Protein AF-A0A970JKG7-F1 (afdb_monomer_lite)

Secondary structure (DSSP, 8-state):
-PPEE----B-SSTT-BHHHHHHHHHHHHHHHTTSTTGGGTTTHHHHHHHHH--S-HHHHHHHHHHHHHHHHHHHHHHHHHHHHHHHHHHHHH-TTHHHHHHHHHHHHHHHHHHHHHHHHHHHHHHHTTEEPPPTTHHHHHHHHHHHHTT--S-STTTSSSSSSSSSSSTTSTTS----------PPPPP----------

Foldseek 3Di:
DDKDFDDWAAWPPVRHTLLVLLLCLLVVLLVLCPDPPSLLCSLCSLVVQLVNTDPDPLSNLSSVQSSVLSNVLSVVCVVLCVVLVVLVVVCVVPVPSVVVSVVSVVVNVVVSVVSVVLSVVSSVCSNRRINDDRPVPVVVVVVVCCVVVVDDPPPVVVVVPPPPPPPPPVPPVPPPDDDDDDDDDDDDDDDDDDDDDDDD

Radius of gyration: 35.98 Å; chains: 1; bounding box: 84×108×58 Å

pLDDT: mean 79.66, std 20.05, range [36.94, 98.31]

Structure (mmCIF, N/CA/C/O backbone):
data_AF-A0A970JKG7-F1
#
_entry.id   AF-A0A970JKG7-F1
#
loop_
_atom_site.group_PDB
_atom_site.id
_atom_site.type_symbol
_atom_site.label_atom_id
_atom_site.label_alt_id
_atom_site.label_comp_id
_atom_site.label_asym_id
_atom_site.label_entity_id
_atom_site.label_seq_id
_atom_site.pdbx_PDB_ins_code
_atom_site.Cartn_x
_atom_site.Cartn_y
_atom_site.Cartn_z
_atom_site.occupancy
_atom_site.B_iso_or_equiv
_atom_site.auth_seq_id
_atom_site.auth_comp_id
_atom_site.auth_asym_id
_atom_site.auth_atom_id
_atom_site.pdbx_PDB_model_num
ATOM 1 N N . MET A 1 1 ? 4.200 -14.236 15.298 1.00 56.03 1 MET A N 1
ATOM 2 C CA . MET A 1 1 ? 3.434 -13.379 16.230 1.00 56.03 1 MET A CA 1
ATOM 3 C C . MET A 1 1 ? 1.975 -13.798 16.152 1.00 56.03 1 MET A C 1
ATOM 5 O O . MET A 1 1 ? 1.501 -14.001 15.041 1.00 56.03 1 MET A O 1
ATOM 9 N N . SER A 1 2 ? 1.298 -13.999 17.286 1.00 68.62 2 SER A N 1
ATOM 10 C CA . SER A 1 2 ? -0.138 -14.316 17.293 1.00 68.62 2 SER A CA 1
ATOM 11 C C . SER A 1 2 ? -0.931 -13.090 16.848 1.00 68.62 2 SER A C 1
ATOM 13 O O . SER A 1 2 ? -0.652 -11.989 17.320 1.00 68.62 2 SER A O 1
ATOM 15 N N . ASN A 1 3 ? -1.904 -13.267 15.955 1.00 78.62 3 ASN A N 1
ATOM 16 C CA . ASN A 1 3 ? -2.835 -12.191 15.626 1.00 78.62 3 ASN A CA 1
ATOM 17 C C . ASN A 1 3 ? -3.685 -11.876 16.863 1.00 78.62 3 ASN A C 1
ATOM 19 O O . ASN A 1 3 ? -4.087 -12.788 17.589 1.00 78.62 3 ASN A O 1
ATOM 23 N N . LYS A 1 4 ? -3.945 -10.592 17.099 1.00 88.88 4 LYS A N 1
ATOM 24 C CA . LYS A 1 4 ? -4.761 -10.125 18.220 1.00 88.88 4 LYS A CA 1
ATOM 25 C C . LYS A 1 4 ? -6.165 -9.811 17.718 1.00 88.88 4 LYS A C 1
ATOM 27 O O . LYS A 1 4 ? -6.327 -8.995 16.814 1.00 88.88 4 LYS A O 1
ATOM 32 N N . THR A 1 5 ? -7.173 -10.446 18.302 1.00 91.69 5 THR A N 1
ATOM 33 C CA . THR A 1 5 ? -8.579 -10.134 18.022 1.00 91.69 5 THR A CA 1
ATOM 34 C C . THR A 1 5 ? -9.081 -9.120 19.039 1.00 91.69 5 THR A C 1
ATOM 36 O O . THR A 1 5 ? -8.799 -9.241 20.232 1.00 91.69 5 THR A O 1
ATOM 39 N N . VAL A 1 6 ? -9.810 -8.112 18.573 1.00 93.81 6 VAL A N 1
ATOM 40 C CA . VAL A 1 6 ? -10.427 -7.083 19.417 1.00 93.81 6 VAL A CA 1
ATOM 41 C C . VAL A 1 6 ? -11.951 -7.191 19.352 1.00 93.81 6 VAL A C 1
ATOM 43 O O . VAL A 1 6 ? -12.501 -7.714 18.388 1.00 93.81 6 VAL A O 1
ATOM 46 N N . GLY A 1 7 ? -12.648 -6.723 20.388 1.00 95.19 7 GLY A N 1
ATOM 47 C CA . GLY A 1 7 ? -14.113 -6.696 20.385 1.00 95.19 7 GLY A CA 1
ATOM 48 C C . GLY A 1 7 ? -14.677 -5.649 19.410 1.00 95.19 7 GLY A C 1
ATOM 49 O O . GLY A 1 7 ? -13.973 -4.681 19.095 1.00 95.19 7 GLY A O 1
ATOM 50 N N . PRO A 1 8 ? -15.937 -5.790 18.957 1.00 97.00 8 PRO A N 1
ATOM 51 C CA . PRO A 1 8 ? -16.616 -4.762 18.174 1.00 97.00 8 PRO A CA 1
ATOM 52 C C . PRO A 1 8 ? -16.676 -3.425 18.916 1.00 97.00 8 PRO A C 1
ATOM 54 O O . PRO A 1 8 ? -17.012 -3.370 20.097 1.00 97.00 8 PRO A O 1
ATOM 57 N N . HIS A 1 9 ? -16.318 -2.347 18.226 1.00 97.38 9 HIS A N 1
ATOM 58 C CA . HIS A 1 9 ? -16.322 -0.986 18.759 1.00 97.38 9 HIS A CA 1
ATOM 59 C C . HIS A 1 9 ? -16.317 0.036 17.616 1.00 97.38 9 HIS A C 1
ATOM 61 O O . HIS A 1 9 ? -16.086 -0.313 16.453 1.00 97.38 9 HIS A O 1
ATOM 67 N N . ASN A 1 10 ? -16.522 1.306 17.970 1.00 97.75 10 ASN A N 1
ATOM 68 C CA . ASN A 1 10 ? -16.555 2.415 17.023 1.00 97.75 10 ASN A CA 1
ATOM 69 C C . ASN A 1 10 ? -15.252 3.220 17.016 1.00 97.75 10 ASN A C 1
ATOM 71 O O . ASN A 1 10 ? -14.533 3.320 18.014 1.00 97.75 10 ASN A O 1
ATOM 75 N N . SER A 1 11 ? -14.994 3.834 15.870 1.00 96.50 11 SER A N 1
ATOM 76 C CA . SER A 1 11 ? -13.966 4.839 15.631 1.00 96.50 11 SER A CA 1
ATOM 77 C C . SER A 1 11 ? -14.367 6.209 16.193 1.00 96.50 11 SER A C 1
ATOM 79 O O . SER A 1 11 ? -15.548 6.514 16.387 1.00 96.50 11 SER A O 1
ATOM 81 N N . SER A 1 12 ? -13.383 7.087 16.419 1.00 96.12 12 SER A N 1
ATOM 82 C CA . SER A 1 12 ? -13.656 8.513 16.632 1.00 96.12 12 SER A CA 1
ATOM 83 C C . SER A 1 12 ? -14.114 9.257 15.375 1.00 96.12 12 SER A C 1
ATOM 85 O O . SER A 1 12 ? -14.698 10.331 15.501 1.00 96.12 12 SER A O 1
ATOM 87 N N . LEU A 1 13 ? -13.867 8.720 14.178 1.00 94.75 13 LEU A N 1
ATOM 88 C CA . LEU A 1 13 ? -14.201 9.352 12.903 1.00 94.75 13 LEU A CA 1
ATOM 89 C C . LEU A 1 13 ? -15.622 8.988 12.490 1.00 94.75 13 LEU A C 1
ATOM 91 O O . LEU A 1 13 ? -15.911 7.846 12.140 1.00 94.75 13 LEU A O 1
ATOM 95 N N . GLY A 1 14 ? -16.526 9.965 12.569 1.00 91.69 14 GLY A N 1
ATOM 96 C CA . GLY A 1 14 ? -17.920 9.800 12.148 1.00 91.69 14 GLY A CA 1
ATOM 97 C C . GLY A 1 14 ? -18.698 8.726 12.918 1.00 91.69 14 GLY A C 1
ATOM 98 O O . GLY A 1 14 ? -19.747 8.307 12.445 1.00 91.69 14 GLY A O 1
ATOM 99 N N . ASN A 1 15 ? -18.187 8.265 14.071 1.00 94.06 15 ASN A N 1
ATOM 100 C CA . ASN A 1 15 ? -18.737 7.138 14.836 1.00 94.06 15 ASN A CA 1
ATOM 101 C C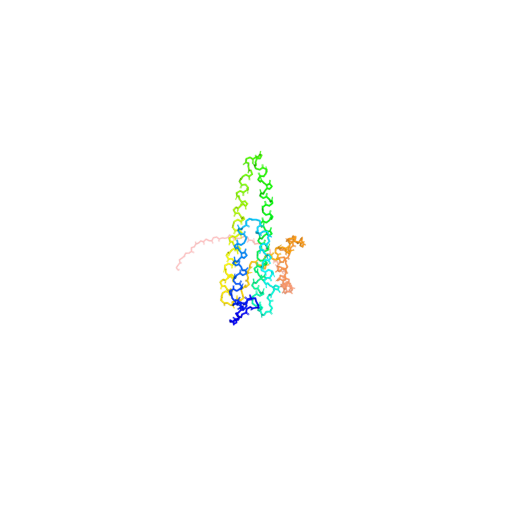 . ASN A 1 15 ? -18.910 5.856 13.991 1.00 94.06 15 ASN A C 1
ATOM 103 O O . ASN A 1 15 ? -19.814 5.062 14.241 1.00 94.06 15 ASN A O 1
ATOM 107 N N . LEU A 1 16 ? -18.055 5.677 12.978 1.00 96.06 16 LEU A N 1
ATOM 108 C CA . LEU A 1 16 ? -18.051 4.501 12.111 1.00 96.06 16 LEU A CA 1
ATOM 109 C C . LEU A 1 16 ? -17.596 3.257 12.877 1.00 96.06 16 LEU A C 1
ATOM 111 O O . LEU A 1 16 ? -16.811 3.355 13.823 1.00 96.06 16 LEU A O 1
ATOM 115 N N . GLU A 1 17 ? -18.015 2.076 12.432 1.00 97.81 17 GLU A N 1
ATOM 116 C CA . GLU A 1 17 ? -17.494 0.827 12.985 1.00 97.81 17 GLU A CA 1
ATOM 117 C C . GLU A 1 17 ? -15.990 0.695 12.691 1.00 97.81 17 GLU A C 1
ATOM 119 O O . GLU A 1 17 ? -15.515 0.969 11.582 1.00 97.81 17 GLU A O 1
ATOM 124 N N . ALA A 1 18 ? -15.217 0.272 13.694 1.00 97.88 18 ALA A N 1
ATOM 125 C CA . ALA A 1 18 ? -13.759 0.233 13.595 1.00 97.88 18 ALA A CA 1
ATOM 126 C C . ALA A 1 18 ? -13.249 -0.743 12.516 1.00 97.88 18 ALA A C 1
ATOM 128 O O . ALA A 1 18 ? -12.259 -0.455 11.845 1.00 97.88 18 ALA A O 1
ATOM 129 N N . ASN A 1 19 ? -13.931 -1.872 12.308 1.00 97.94 19 ASN A N 1
ATOM 130 C CA . ASN A 1 19 ? -13.646 -2.826 11.229 1.00 97.94 19 ASN A CA 1
ATOM 131 C C . ASN A 1 19 ? -13.867 -2.217 9.835 1.00 97.94 19 ASN A C 1
ATOM 133 O O . ASN A 1 19 ? -13.026 -2.399 8.954 1.00 97.94 19 ASN A O 1
ATOM 137 N N . ILE A 1 20 ? -14.952 -1.458 9.642 1.00 98.06 20 ILE A N 1
ATOM 138 C CA . ILE A 1 20 ? -15.274 -0.789 8.379 1.00 98.06 20 ILE A CA 1
ATOM 139 C C . ILE A 1 20 ? -14.220 0.269 8.081 1.00 98.06 20 ILE A C 1
ATOM 141 O O . ILE A 1 20 ? -13.647 0.265 6.995 1.00 98.06 20 ILE A O 1
ATOM 145 N N . LEU A 1 21 ? -13.910 1.147 9.037 1.00 98.19 21 LEU A N 1
ATOM 146 C CA . LEU A 1 21 ? -12.916 2.194 8.809 1.00 98.19 21 LEU A CA 1
ATOM 147 C C . LEU A 1 21 ? -11.515 1.616 8.548 1.00 98.19 21 LEU A C 1
ATOM 149 O O . LEU A 1 21 ? -10.812 2.084 7.650 1.00 98.19 21 LEU A O 1
ATOM 153 N N . ALA A 1 22 ? -11.127 0.567 9.279 1.00 98.06 22 ALA A N 1
ATOM 154 C CA . ALA A 1 22 ? -9.881 -0.151 9.033 1.00 98.06 22 ALA A CA 1
ATOM 155 C C . ALA A 1 22 ? -9.841 -0.747 7.615 1.00 98.06 22 ALA A C 1
ATOM 157 O O . ALA A 1 22 ? -8.850 -0.564 6.911 1.00 98.06 22 ALA A O 1
ATOM 158 N N . LEU A 1 23 ? -10.919 -1.389 7.155 1.00 98.19 23 LEU A N 1
ATOM 159 C CA . LEU A 1 23 ? -11.032 -1.901 5.786 1.00 98.19 23 LEU A CA 1
ATOM 160 C C . LEU A 1 23 ? -10.951 -0.774 4.748 1.00 98.19 23 LEU A C 1
ATOM 162 O O . LEU A 1 23 ? -10.191 -0.880 3.782 1.00 98.19 23 LEU A O 1
ATOM 166 N N . LEU A 1 24 ? -11.689 0.320 4.956 1.00 98.00 24 LEU A N 1
ATOM 167 C CA . LEU A 1 24 ? -11.706 1.475 4.056 1.00 98.00 24 LEU A CA 1
ATOM 168 C C . LEU A 1 24 ? -10.318 2.097 3.900 1.00 98.00 24 LEU A C 1
ATOM 170 O O . LEU A 1 24 ? -9.972 2.530 2.802 1.00 98.00 24 LEU A O 1
ATOM 174 N N . SER A 1 25 ? -9.501 2.078 4.958 1.00 97.94 25 SER A N 1
ATOM 175 C CA . SER A 1 25 ? -8.125 2.576 4.902 1.00 97.94 25 SER A CA 1
ATOM 176 C C . SER A 1 25 ? -7.249 1.834 3.885 1.00 97.94 25 SER A C 1
ATOM 178 O O . SER A 1 25 ? -6.309 2.423 3.360 1.00 97.94 25 SER A O 1
ATOM 180 N N . TYR A 1 26 ? -7.544 0.569 3.569 1.00 97.88 26 TYR A N 1
ATOM 181 C CA . TYR A 1 26 ? -6.877 -0.158 2.486 1.00 97.88 26 TYR A CA 1
ATOM 182 C C . TYR A 1 26 ? -7.603 0.040 1.163 1.00 97.88 26 TYR A C 1
ATOM 184 O O . TYR A 1 26 ? -6.965 0.365 0.165 1.00 97.88 26 TYR A O 1
ATOM 192 N N . LEU A 1 27 ? -8.927 -0.148 1.155 1.00 98.00 27 LEU A N 1
ATOM 193 C CA . LEU A 1 27 ? -9.718 -0.162 -0.071 1.00 98.00 27 LEU A CA 1
ATOM 194 C C . LEU A 1 27 ? -9.632 1.170 -0.816 1.00 98.00 27 LEU A C 1
ATOM 196 O O . LEU A 1 27 ? -9.294 1.194 -1.998 1.00 98.00 27 LEU A O 1
ATOM 200 N N . VAL A 1 28 ? -9.908 2.278 -0.124 1.00 97.88 28 VAL A N 1
ATOM 201 C CA . VAL A 1 28 ? -9.926 3.606 -0.746 1.00 97.88 28 VAL A CA 1
ATOM 202 C C . VAL A 1 28 ? -8.533 3.946 -1.263 1.00 97.88 28 VAL A C 1
ATOM 204 O O . VAL A 1 28 ? -8.387 4.339 -2.416 1.00 97.88 28 VAL A O 1
ATOM 207 N N . THR A 1 29 ? -7.490 3.711 -0.467 1.00 98.00 29 THR A N 1
ATOM 208 C CA . THR A 1 29 ? -6.104 3.945 -0.891 1.00 98.00 29 THR A CA 1
ATOM 209 C C . THR A 1 29 ? -5.716 3.094 -2.093 1.00 98.00 29 THR A C 1
ATOM 211 O O . THR A 1 29 ? -5.149 3.623 -3.046 1.00 98.00 29 THR A O 1
ATOM 214 N N . SER A 1 30 ? -6.063 1.805 -2.097 1.00 95.81 30 SER A N 1
ATOM 215 C CA . SER A 1 30 ? -5.814 0.911 -3.230 1.00 95.81 30 SER A CA 1
ATOM 216 C C . SER A 1 30 ? -6.504 1.404 -4.501 1.00 95.81 30 SER A C 1
ATOM 218 O O . SER A 1 30 ? -5.867 1.432 -5.547 1.00 95.81 30 SER A O 1
ATOM 220 N N . VAL A 1 31 ? -7.760 1.856 -4.428 1.00 96.38 31 VAL A N 1
ATOM 221 C CA . VAL A 1 31 ? -8.482 2.416 -5.585 1.00 96.38 31 VAL A CA 1
ATOM 222 C C . VAL A 1 31 ? -7.819 3.704 -6.084 1.00 96.38 31 VAL A C 1
ATOM 224 O O . VAL A 1 31 ? -7.580 3.846 -7.283 1.00 96.38 31 VAL A O 1
ATOM 227 N N . LEU A 1 32 ? -7.450 4.616 -5.179 1.00 96.38 32 LEU A N 1
ATOM 228 C CA . LEU A 1 32 ? -6.769 5.867 -5.537 1.00 96.38 32 LEU A CA 1
ATOM 229 C C . LEU A 1 32 ? -5.412 5.628 -6.222 1.00 96.38 32 LEU A C 1
ATOM 231 O O . LEU A 1 32 ? -4.999 6.428 -7.059 1.00 96.38 32 LEU A O 1
ATOM 235 N N . MET A 1 33 ? -4.738 4.512 -5.929 1.00 93.62 33 MET A N 1
ATOM 236 C CA . MET A 1 33 ? -3.478 4.130 -6.581 1.00 93.62 33 MET A CA 1
ATOM 237 C C . MET A 1 33 ? -3.623 3.769 -8.069 1.00 93.62 33 MET A C 1
ATOM 239 O O . MET A 1 33 ? -2.608 3.714 -8.769 1.00 93.62 33 MET A O 1
ATOM 243 N N . PHE A 1 34 ? -4.839 3.531 -8.572 1.00 91.56 34 PHE A N 1
ATOM 244 C CA . PHE A 1 34 ? -5.095 3.288 -9.999 1.00 91.56 34 PHE A CA 1
ATOM 245 C C . PHE A 1 34 ? -5.371 4.564 -10.796 1.00 91.56 34 PHE A C 1
ATOM 247 O O . PHE A 1 34 ? -5.402 4.510 -12.023 1.00 91.56 34 PHE A O 1
ATOM 254 N N . ILE A 1 35 ? -5.554 5.704 -10.127 1.00 94.00 35 ILE A N 1
ATOM 255 C CA . ILE A 1 35 ? -5.821 6.983 -10.782 1.00 94.00 35 ILE A CA 1
ATOM 256 C C . ILE A 1 35 ? -4.478 7.683 -11.050 1.00 94.00 35 ILE A C 1
ATOM 258 O O . ILE A 1 35 ? -3.780 8.045 -10.093 1.00 94.00 35 ILE A O 1
ATOM 262 N N . PRO A 1 36 ? -4.093 7.904 -12.324 1.00 89.56 36 PRO A N 1
ATOM 263 C CA . PRO A 1 36 ? -2.871 8.631 -12.657 1.00 89.56 36 PRO A CA 1
ATOM 264 C C . PRO A 1 36 ? -2.851 10.025 -12.019 1.00 89.56 36 PRO A C 1
ATOM 266 O O . PRO A 1 36 ? -3.873 10.704 -11.944 1.00 89.56 36 PRO A O 1
ATOM 269 N N . GLY A 1 37 ? -1.688 10.457 -11.530 1.00 87.69 37 GLY A N 1
ATOM 270 C CA . GLY A 1 37 ? -1.526 11.733 -10.822 1.00 87.69 37 GLY A CA 1
ATOM 271 C C . GLY A 1 37 ? -1.918 11.668 -9.341 1.00 87.69 37 GLY A C 1
ATOM 272 O O . GLY A 1 37 ? -1.141 12.090 -8.488 1.00 87.69 37 GLY A O 1
ATOM 273 N N . VAL A 1 38 ? -3.061 11.066 -9.002 1.00 93.56 38 VAL A N 1
ATOM 274 C CA . VAL A 1 38 ? -3.491 10.904 -7.597 1.00 93.56 38 VAL A CA 1
ATOM 275 C C . VAL A 1 38 ? -2.653 9.850 -6.870 1.00 93.56 38 VAL A C 1
ATOM 277 O O . VAL A 1 38 ? -2.328 10.007 -5.690 1.00 93.56 38 VAL A O 1
ATOM 280 N N . SER A 1 39 ? -2.232 8.803 -7.583 1.00 92.50 39 SER A N 1
ATOM 281 C CA . SER A 1 39 ? -1.454 7.690 -7.032 1.00 92.50 39 SER A CA 1
ATOM 282 C C . SER A 1 39 ? -0.172 8.110 -6.299 1.00 92.50 39 SER A C 1
ATOM 284 O O . SER A 1 39 ? 0.267 7.407 -5.395 1.00 92.50 39 SER A O 1
ATOM 286 N N . TYR A 1 40 ? 0.435 9.252 -6.646 1.00 90.06 40 TYR A N 1
ATOM 287 C CA . TYR A 1 40 ? 1.661 9.740 -5.996 1.00 90.06 40 TYR A CA 1
ATOM 288 C C . TYR A 1 40 ? 1.456 10.134 -4.526 1.00 90.06 40 TYR A C 1
ATOM 290 O O . TYR A 1 40 ? 2.396 10.072 -3.734 1.00 90.06 40 TYR A O 1
ATOM 298 N N . PHE A 1 41 ? 0.226 10.496 -4.155 1.00 94.31 41 PHE A N 1
ATOM 299 C CA . PHE A 1 41 ? -0.119 11.002 -2.825 1.00 94.31 41 PHE A CA 1
ATOM 300 C C . PHE A 1 41 ? -1.180 10.151 -2.118 1.00 94.31 41 PHE A C 1
ATOM 302 O O . PHE A 1 41 ? -1.487 10.396 -0.956 1.00 94.31 41 PHE A O 1
ATOM 309 N N . ALA A 1 42 ? -1.726 9.123 -2.778 1.00 95.88 42 ALA A N 1
ATOM 310 C CA . ALA A 1 42 ? -2.778 8.264 -2.228 1.00 95.88 42 ALA A CA 1
ATOM 311 C C . ALA A 1 42 ? -2.404 7.627 -0.873 1.00 95.88 42 ALA A C 1
ATOM 313 O O . ALA A 1 42 ? -3.260 7.470 -0.002 1.00 95.88 42 ALA A O 1
ATOM 314 N N . TRP A 1 43 ? -1.121 7.317 -0.663 1.00 95.56 43 TRP A N 1
ATOM 315 C CA . TRP A 1 43 ? -0.594 6.750 0.584 1.00 95.56 43 TRP A CA 1
ATOM 316 C C . TRP A 1 43 ? -0.683 7.701 1.796 1.00 95.56 43 TRP A C 1
ATOM 318 O O . TRP A 1 43 ? -0.541 7.247 2.929 1.00 95.56 43 TRP A O 1
ATOM 328 N N . ILE A 1 44 ? -0.973 8.991 1.586 1.00 97.38 44 ILE A N 1
ATOM 329 C CA . ILE A 1 44 ? -1.197 9.979 2.655 1.00 97.38 44 ILE A CA 1
ATOM 330 C C . ILE A 1 44 ? -2.577 9.800 3.302 1.00 97.38 44 ILE A C 1
ATOM 332 O O . ILE A 1 44 ? -2.741 10.062 4.490 1.00 97.38 44 ILE A O 1
ATOM 336 N N . LEU A 1 45 ? -3.581 9.315 2.568 1.00 97.88 45 LEU A N 1
ATOM 337 C CA . LEU A 1 45 ? -4.928 9.106 3.109 1.00 97.88 45 LEU A CA 1
ATOM 338 C C . LEU A 1 45 ? -4.946 8.280 4.419 1.00 97.88 45 LEU A C 1
ATOM 340 O O . LEU A 1 45 ? -5.520 8.742 5.405 1.00 97.88 45 LEU A O 1
ATOM 344 N N . PRO A 1 46 ? -4.311 7.097 4.495 1.00 97.62 46 PRO A N 1
ATOM 345 C CA . PRO A 1 46 ? -4.290 6.310 5.723 1.00 97.62 46 PRO A CA 1
ATOM 346 C C . PRO A 1 46 ? -3.446 6.957 6.831 1.00 97.62 46 PRO A C 1
ATOM 348 O O . PRO A 1 46 ? -3.740 6.746 8.006 1.00 97.62 46 PRO A O 1
ATOM 351 N N . LEU A 1 47 ? -2.467 7.809 6.496 1.00 98.06 47 LEU A N 1
ATOM 352 C CA . LEU A 1 47 ? -1.779 8.646 7.487 1.00 98.06 47 LEU A CA 1
ATOM 353 C C . LEU A 1 47 ? -2.752 9.641 8.135 1.00 98.06 47 LEU A C 1
ATOM 355 O O . LEU A 1 47 ? -2.755 9.788 9.354 1.00 98.06 47 LEU A O 1
ATOM 359 N N . VAL A 1 48 ? -3.618 10.282 7.347 1.00 98.12 48 VAL A N 1
ATOM 360 C CA . VAL A 1 48 ? -4.652 11.184 7.880 1.00 98.12 48 VAL A CA 1
ATOM 361 C C . VAL A 1 48 ? -5.605 10.426 8.809 1.00 98.12 48 VAL A C 1
ATOM 363 O O . VAL A 1 48 ? -5.882 10.901 9.908 1.00 98.12 48 VAL A O 1
ATOM 366 N N . ILE A 1 49 ? -6.047 9.223 8.426 1.00 98.19 49 ILE A N 1
ATOM 367 C CA . ILE A 1 49 ? -6.887 8.369 9.286 1.00 98.19 49 ILE A CA 1
ATOM 368 C C . ILE A 1 49 ? -6.165 8.044 10.600 1.00 98.19 49 ILE A C 1
ATOM 370 O O . ILE A 1 49 ? -6.752 8.185 11.670 1.00 98.19 49 ILE A O 1
ATOM 374 N N . TYR A 1 50 ? -4.889 7.653 10.536 1.00 98.31 50 TYR A N 1
ATOM 375 C CA . TYR A 1 50 ? -4.080 7.346 11.716 1.00 98.31 50 TYR A CA 1
ATOM 376 C C . TYR A 1 50 ? -3.982 8.529 12.692 1.00 98.31 50 TYR A C 1
ATOM 378 O O . TYR A 1 50 ? -4.109 8.336 13.902 1.00 98.31 50 TYR A O 1
ATOM 386 N N . LEU A 1 51 ? -3.768 9.743 12.171 1.00 98.00 51 LEU A N 1
ATOM 387 C CA . LEU A 1 51 ? -3.614 10.954 12.981 1.00 98.00 51 LEU A CA 1
ATOM 388 C C . LEU A 1 51 ? -4.935 11.437 13.593 1.00 98.00 51 LEU A C 1
ATOM 390 O O . LEU A 1 51 ? -4.933 11.949 14.710 1.00 98.00 51 LEU A O 1
ATOM 394 N N . LEU A 1 52 ? -6.052 11.296 12.876 1.00 98.06 52 LEU A N 1
ATOM 395 C CA . LEU A 1 52 ? -7.360 11.757 13.351 1.00 98.06 52 LEU A CA 1
ATOM 396 C C . LEU A 1 52 ? -8.071 10.734 14.250 1.00 98.06 52 LEU A C 1
ATOM 398 O O . LEU A 1 52 ? -8.940 11.104 15.046 1.00 98.06 52 LEU A O 1
ATOM 402 N N . GLU A 1 53 ? -7.731 9.451 14.137 1.00 97.94 53 GLU A N 1
ATOM 403 C CA . GLU A 1 53 ? -8.243 8.427 15.037 1.00 97.94 53 GLU A CA 1
ATOM 404 C C . GLU A 1 53 ? -7.717 8.659 16.460 1.00 97.94 53 GL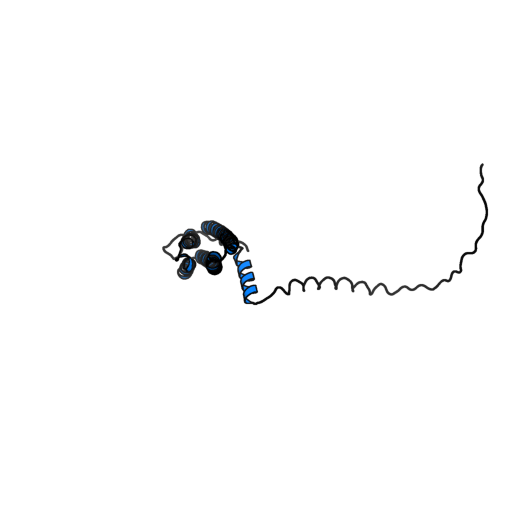U A C 1
ATOM 406 O O . GLU A 1 53 ? -6.523 8.835 16.683 1.00 97.94 53 GLU A O 1
ATOM 411 N N . ASN A 1 54 ? -8.597 8.618 17.456 1.00 96.50 54 ASN A N 1
ATOM 412 C CA . ASN A 1 54 ? -8.229 8.836 18.858 1.00 96.50 54 ASN A CA 1
ATOM 413 C C . ASN A 1 54 ? -8.776 7.770 19.811 1.00 96.50 54 ASN A C 1
ATOM 415 O O . ASN A 1 54 ? -8.261 7.637 20.918 1.00 96.50 54 ASN A O 1
ATOM 419 N N . LYS A 1 55 ? -9.781 6.990 19.397 1.00 96.62 55 LYS A N 1
ATOM 420 C CA . LYS A 1 55 ? -10.464 6.005 20.248 1.00 96.62 55 LYS A CA 1
ATOM 421 C C . LYS A 1 55 ? -10.004 4.574 19.983 1.00 96.62 55 LYS A C 1
ATOM 423 O O . LYS A 1 55 ? -9.889 3.789 20.918 1.00 96.62 55 LYS A O 1
ATOM 428 N N . SER A 1 56 ? -9.741 4.230 18.725 1.00 97.19 56 SER A N 1
ATOM 429 C CA . SER A 1 56 ? -9.465 2.858 18.303 1.00 97.19 56 SER A CA 1
ATOM 430 C C . SER A 1 56 ? -7.990 2.640 17.969 1.00 97.19 56 SER A C 1
ATOM 432 O O . SER A 1 56 ? -7.491 3.069 16.928 1.00 97.19 56 SER A O 1
ATOM 434 N N . SER A 1 57 ? -7.279 1.900 18.824 1.00 96.50 57 SER A N 1
ATOM 435 C CA . SER A 1 57 ? -5.928 1.411 18.507 1.00 96.50 57 SER A CA 1
ATOM 436 C C . SER A 1 57 ? -5.928 0.428 17.332 1.00 96.50 57 SER A C 1
ATOM 438 O O . SER A 1 57 ? -4.964 0.380 16.573 1.00 96.50 57 SER A O 1
ATOM 440 N N . PHE A 1 58 ? -7.033 -0.293 17.134 1.00 97.44 58 PHE A N 1
ATOM 441 C CA . PHE A 1 58 ? -7.237 -1.205 16.014 1.00 97.44 58 PHE A CA 1
ATOM 442 C C . PHE A 1 58 ? -7.267 -0.477 14.662 1.00 97.44 58 PHE A C 1
ATOM 444 O O . PHE A 1 58 ? -6.568 -0.874 13.728 1.00 97.44 58 PHE A O 1
ATOM 451 N N . VAL A 1 59 ? -8.023 0.624 14.565 1.00 98.06 59 VAL A N 1
ATOM 452 C CA . VAL A 1 59 ? -8.030 1.474 13.364 1.00 98.06 59 VAL A CA 1
ATOM 453 C C . VAL A 1 59 ? -6.646 2.072 13.140 1.00 98.06 59 VAL A C 1
ATOM 455 O O . VAL A 1 59 ? -6.154 2.021 12.017 1.00 98.06 59 VAL A O 1
ATOM 458 N N . LYS A 1 60 ? -5.977 2.572 14.191 1.00 97.81 60 LYS A N 1
ATOM 459 C CA . LYS A 1 60 ? -4.604 3.098 14.079 1.00 97.81 60 LYS A CA 1
ATOM 460 C C . LYS A 1 60 ? -3.633 2.064 13.524 1.00 97.81 60 LYS A C 1
ATOM 462 O O . LYS A 1 60 ? -2.850 2.388 12.638 1.00 97.81 60 LYS A O 1
ATOM 467 N N . PHE A 1 61 ? -3.696 0.831 14.018 1.00 96.31 61 PHE A N 1
ATOM 468 C CA . PHE A 1 61 ? -2.844 -0.258 13.553 1.00 96.31 61 PHE A CA 1
ATOM 469 C C . PHE A 1 61 ? -3.029 -0.511 12.051 1.00 96.31 61 PHE A C 1
ATOM 471 O O . PHE A 1 61 ? -2.061 -0.488 11.290 1.00 96.31 61 PHE A O 1
ATOM 478 N N . HIS A 1 62 ? -4.275 -0.688 11.606 1.00 96.81 62 HIS A N 1
ATOM 479 C CA . HIS A 1 62 ? -4.576 -0.962 10.199 1.00 96.81 62 HIS A CA 1
ATOM 480 C C . HIS A 1 62 ? -4.310 0.234 9.286 1.00 96.81 62 HIS A C 1
ATOM 482 O O . HIS A 1 62 ? -3.782 0.049 8.193 1.00 96.81 62 HIS A O 1
ATOM 488 N N . ALA A 1 63 ? -4.593 1.453 9.743 1.00 98.00 63 ALA A N 1
ATOM 489 C CA . ALA A 1 63 ? -4.281 2.674 9.013 1.00 98.00 63 ALA A CA 1
ATOM 490 C C . ALA A 1 63 ? -2.763 2.841 8.840 1.00 98.00 63 ALA A C 1
ATOM 492 O O . ALA A 1 63 ? -2.290 3.061 7.728 1.00 98.00 63 ALA A O 1
ATOM 493 N N . LEU A 1 64 ? -1.971 2.649 9.899 1.00 96.38 64 LEU A N 1
ATOM 494 C CA . LEU A 1 64 ? -0.513 2.713 9.805 1.00 96.38 64 LEU A CA 1
ATOM 495 C C . LEU A 1 64 ? 0.040 1.628 8.870 1.00 96.38 64 LEU A C 1
ATOM 497 O O . LEU A 1 64 ? 0.893 1.910 8.029 1.00 96.38 64 LEU A O 1
ATOM 501 N N . GLN A 1 65 ? -0.468 0.398 8.974 1.00 95.12 65 GLN A N 1
ATOM 502 C CA . GLN A 1 65 ? -0.058 -0.693 8.094 1.00 95.12 65 GLN A CA 1
ATOM 503 C C . GLN A 1 65 ? -0.430 -0.412 6.627 1.00 95.12 65 GLN A C 1
ATOM 505 O O . GLN A 1 65 ? 0.414 -0.590 5.746 1.00 95.12 65 GLN A O 1
ATOM 510 N N . SER A 1 66 ? -1.640 0.092 6.357 1.00 96.62 66 SER A N 1
ATOM 511 C CA . SER A 1 66 ? -2.050 0.532 5.017 1.00 96.62 66 SER A CA 1
ATOM 512 C C . SER A 1 66 ? -1.133 1.638 4.489 1.00 96.62 66 SER A C 1
ATOM 514 O O . SER A 1 66 ? -0.665 1.552 3.354 1.00 96.62 66 SER A O 1
ATOM 516 N N . MET A 1 67 ? -0.804 2.637 5.314 1.00 96.56 67 MET A N 1
ATOM 517 C CA . MET A 1 67 ? 0.119 3.712 4.945 1.00 96.56 67 MET A CA 1
ATOM 518 C C . MET A 1 67 ? 1.481 3.160 4.525 1.00 96.56 67 MET A C 1
ATOM 520 O O . MET A 1 67 ? 1.954 3.489 3.443 1.00 96.56 67 MET A O 1
ATOM 524 N N . VAL A 1 68 ? 2.096 2.296 5.337 1.00 93.81 68 VAL A N 1
ATOM 525 C CA . VAL A 1 68 ? 3.424 1.732 5.044 1.00 93.81 68 VAL A CA 1
ATOM 526 C C . VAL A 1 68 ? 3.408 0.913 3.753 1.00 93.81 68 VAL A C 1
ATOM 528 O O . VAL A 1 68 ? 4.254 1.123 2.884 1.00 93.81 68 VAL A O 1
ATOM 531 N N . VAL A 1 69 ? 2.433 0.014 3.591 1.00 93.38 69 VAL A N 1
ATOM 532 C CA . VAL A 1 69 ? 2.323 -0.841 2.397 1.00 93.38 69 VAL A CA 1
ATOM 533 C C . VAL A 1 69 ? 2.169 -0.004 1.128 1.00 93.38 69 VAL A C 1
ATOM 535 O O . VAL A 1 69 ? 2.873 -0.236 0.142 1.00 93.38 69 VAL A O 1
ATOM 538 N N . HIS A 1 70 ? 1.291 1.001 1.149 1.00 94.94 70 HIS A N 1
ATOM 539 C CA . HIS A 1 70 ? 1.049 1.840 -0.021 1.00 94.94 70 HIS A CA 1
ATOM 540 C C . HIS A 1 70 ? 2.168 2.860 -0.264 1.00 94.94 70 HIS A C 1
ATOM 542 O O . HIS A 1 70 ? 2.469 3.135 -1.422 1.00 94.94 70 HIS A O 1
ATOM 548 N N . ALA A 1 71 ? 2.839 3.369 0.773 1.00 93.81 71 ALA A N 1
ATOM 549 C CA . ALA A 1 71 ? 3.998 4.251 0.622 1.00 93.81 71 ALA A CA 1
ATOM 550 C C . ALA A 1 71 ? 5.179 3.517 -0.028 1.00 93.81 71 ALA A C 1
ATOM 552 O O . ALA A 1 71 ? 5.780 4.022 -0.976 1.00 93.81 71 ALA A O 1
ATOM 553 N N . ILE A 1 72 ? 5.465 2.286 0.414 1.00 91.12 72 ILE A N 1
ATOM 554 C CA . ILE A 1 72 ? 6.479 1.427 -0.215 1.00 91.12 72 ILE A CA 1
ATOM 555 C C . ILE A 1 72 ? 6.086 1.122 -1.665 1.00 91.12 72 ILE A C 1
ATOM 557 O O . ILE A 1 72 ? 6.919 1.227 -2.564 1.00 91.12 72 ILE A O 1
ATOM 561 N N . SER A 1 73 ? 4.814 0.794 -1.915 1.00 91.12 73 SER A N 1
ATOM 562 C CA . SER A 1 73 ? 4.305 0.561 -3.272 1.00 91.12 73 SER A CA 1
ATOM 563 C C . SER A 1 73 ? 4.496 1.781 -4.179 1.00 91.12 73 SER A C 1
ATOM 565 O O . SER A 1 73 ? 4.996 1.649 -5.297 1.00 91.12 73 SER A O 1
ATOM 567 N N . ALA A 1 74 ? 4.150 2.976 -3.691 1.00 92.44 74 ALA A N 1
ATOM 568 C CA . ALA A 1 74 ? 4.311 4.231 -4.416 1.00 92.44 74 ALA A CA 1
ATOM 569 C C . ALA A 1 74 ? 5.787 4.522 -4.720 1.00 92.44 74 ALA A C 1
ATOM 571 O O . ALA A 1 74 ? 6.111 4.886 -5.849 1.00 92.44 74 ALA A O 1
ATOM 572 N N . LEU A 1 75 ? 6.684 4.292 -3.756 1.00 91.50 75 LEU A N 1
ATOM 573 C CA . LEU A 1 75 ? 8.123 4.467 -3.944 1.00 91.50 75 LEU A CA 1
ATOM 574 C C . LEU A 1 75 ? 8.687 3.507 -5.003 1.00 91.50 75 LEU A C 1
ATOM 576 O O . LEU A 1 75 ? 9.387 3.945 -5.913 1.00 91.50 75 LEU A O 1
ATOM 580 N N . ILE A 1 76 ? 8.346 2.216 -4.932 1.00 89.75 76 ILE A N 1
ATOM 581 C CA . ILE A 1 76 ? 8.773 1.217 -5.926 1.00 89.75 76 ILE A CA 1
ATOM 582 C C . ILE A 1 76 ? 8.275 1.611 -7.321 1.00 89.75 76 ILE A C 1
ATOM 584 O O . ILE A 1 76 ? 9.046 1.610 -8.281 1.00 89.75 76 ILE A O 1
ATOM 588 N N . ARG A 1 77 ? 6.999 1.996 -7.438 1.00 89.19 77 ARG A N 1
ATOM 589 C CA . ARG A 1 77 ? 6.406 2.438 -8.707 1.00 89.19 77 ARG A CA 1
ATOM 590 C C . ARG A 1 77 ? 7.076 3.692 -9.252 1.00 89.19 77 ARG A C 1
ATOM 592 O O . ARG A 1 77 ? 7.325 3.752 -10.451 1.00 89.19 77 ARG A O 1
ATOM 599 N N . LEU A 1 78 ? 7.392 4.668 -8.401 1.00 91.00 78 LEU A N 1
ATOM 600 C CA . LEU A 1 78 ? 8.102 5.882 -8.802 1.00 91.00 78 LEU A CA 1
ATOM 601 C C . LEU A 1 78 ? 9.458 5.536 -9.428 1.00 91.00 78 LEU A C 1
ATOM 603 O O . LEU A 1 78 ? 9.739 5.968 -10.543 1.00 91.00 78 LEU A O 1
ATOM 607 N N . VAL A 1 79 ? 10.259 4.712 -8.746 1.00 90.75 79 VAL A N 1
ATOM 608 C CA . VAL A 1 79 ? 11.578 4.281 -9.236 1.00 90.75 79 VAL A CA 1
ATOM 609 C C . VAL A 1 79 ? 11.453 3.531 -10.564 1.00 90.75 79 VAL A C 1
ATOM 611 O O . VAL A 1 79 ? 12.145 3.865 -11.526 1.00 90.75 79 VAL A O 1
ATOM 614 N N . LEU A 1 80 ? 10.538 2.561 -10.655 1.00 89.81 80 LEU A N 1
ATOM 615 C CA . LEU A 1 80 ? 10.320 1.794 -11.885 1.00 89.81 80 LEU A CA 1
ATOM 616 C C . LEU A 1 80 ? 9.852 2.683 -13.042 1.00 89.81 80 LEU A C 1
ATOM 618 O O . LEU A 1 80 ? 10.349 2.533 -14.155 1.00 89.81 80 LEU A O 1
ATOM 622 N N . ASN A 1 81 ? 8.954 3.637 -12.793 1.00 89.00 81 ASN A N 1
ATOM 623 C CA . ASN A 1 81 ? 8.450 4.543 -13.824 1.00 89.00 81 ASN A CA 1
ATOM 624 C C . ASN A 1 81 ? 9.535 5.487 -14.352 1.00 89.00 81 ASN A C 1
ATOM 626 O O . ASN A 1 81 ? 9.571 5.740 -15.553 1.00 89.00 81 ASN A O 1
ATOM 630 N N . VAL A 1 82 ? 10.442 5.973 -13.497 1.00 90.12 82 VAL A N 1
ATOM 631 C CA . VAL A 1 82 ? 11.585 6.792 -13.938 1.00 90.12 82 VAL A CA 1
ATOM 632 C C . VAL A 1 82 ? 12.518 5.981 -14.842 1.00 90.12 82 VAL A C 1
ATOM 634 O O . VAL A 1 82 ? 12.923 6.462 -15.904 1.00 90.12 82 VAL A O 1
ATOM 637 N N . ILE A 1 83 ? 12.819 4.731 -14.469 1.00 88.94 83 ILE A N 1
ATOM 638 C CA . ILE A 1 83 ? 13.666 3.834 -15.270 1.00 88.94 83 ILE A CA 1
ATOM 639 C C . ILE A 1 83 ? 12.992 3.514 -16.608 1.00 88.94 83 ILE A C 1
ATOM 641 O O . ILE A 1 83 ? 13.604 3.676 -17.662 1.00 88.94 83 ILE A O 1
ATOM 645 N N . ILE A 1 84 ? 11.722 3.104 -16.581 1.00 87.44 84 ILE A N 1
ATOM 646 C CA . ILE A 1 84 ? 10.954 2.769 -17.785 1.00 87.44 84 ILE A CA 1
ATOM 647 C C . ILE A 1 84 ? 10.815 3.993 -18.696 1.00 87.44 84 ILE A C 1
ATOM 649 O O . ILE A 1 84 ? 11.028 3.867 -19.896 1.00 87.44 84 ILE A O 1
ATOM 653 N N . GLY A 1 85 ? 10.524 5.178 -18.152 1.00 85.12 85 GLY A N 1
ATOM 654 C CA . GLY A 1 85 ? 10.430 6.420 -18.925 1.00 85.12 85 GLY A CA 1
ATOM 655 C C . GLY A 1 85 ? 11.749 6.792 -19.608 1.00 85.12 85 GLY A C 1
ATOM 656 O O . GLY A 1 85 ? 11.757 7.147 -20.786 1.00 85.12 85 GLY A O 1
ATOM 657 N N . SER A 1 86 ? 12.874 6.618 -18.909 1.00 83.69 86 SER A N 1
ATOM 658 C CA . SER A 1 86 ? 14.212 6.833 -19.480 1.00 83.69 86 SER A CA 1
ATOM 659 C C . SER A 1 86 ? 14.516 5.835 -20.605 1.00 83.69 86 SER A C 1
ATOM 661 O O . SER A 1 86 ? 15.029 6.210 -21.660 1.00 83.69 86 SER A O 1
ATOM 663 N N . LEU A 1 87 ? 14.150 4.561 -20.413 1.00 83.75 87 LEU A N 1
ATOM 664 C CA . LEU A 1 87 ? 14.295 3.521 -21.434 1.00 83.75 87 LEU A CA 1
ATOM 665 C C . LEU A 1 87 ? 13.375 3.750 -22.633 1.00 83.75 87 LEU A C 1
ATOM 667 O O . LEU A 1 87 ? 13.776 3.457 -23.752 1.00 83.75 87 LEU A O 1
ATOM 671 N N . PHE A 1 88 ? 12.174 4.286 -22.423 1.00 81.88 88 PHE A N 1
ATOM 672 C CA . PHE A 1 88 ? 11.229 4.591 -23.493 1.00 81.88 88 PHE A CA 1
ATOM 673 C C . PHE A 1 88 ? 11.793 5.647 -24.450 1.00 81.88 88 PHE A C 1
ATOM 675 O O . PHE A 1 88 ? 11.753 5.462 -25.666 1.00 81.88 88 PHE A O 1
ATOM 682 N N . PHE A 1 89 ? 12.413 6.703 -23.911 1.00 77.00 89 PHE A N 1
ATOM 683 C CA . PHE A 1 89 ? 13.118 7.704 -24.716 1.00 77.00 89 PHE A CA 1
ATOM 684 C C . PHE A 1 89 ? 14.268 7.086 -25.533 1.00 77.00 89 PHE A C 1
ATOM 686 O O . PHE A 1 89 ? 14.431 7.389 -26.713 1.00 77.00 89 PHE A O 1
ATOM 693 N N . ALA A 1 90 ? 15.026 6.154 -24.946 1.00 73.56 90 ALA A N 1
ATOM 694 C CA . ALA A 1 90 ? 16.081 5.428 -25.655 1.00 73.56 90 ALA A CA 1
ATOM 695 C C . ALA A 1 90 ? 15.543 4.420 -26.697 1.00 73.56 90 ALA A C 1
ATOM 697 O O . ALA A 1 90 ? 16.151 4.247 -27.754 1.00 73.56 90 ALA A O 1
ATOM 698 N N . ALA A 1 91 ? 14.403 3.772 -26.430 1.00 72.62 91 ALA A N 1
ATOM 699 C CA . ALA A 1 91 ? 13.756 2.791 -27.308 1.00 72.62 91 ALA A CA 1
ATOM 700 C C . ALA A 1 91 ? 13.162 3.417 -28.568 1.00 72.62 91 ALA A C 1
ATOM 702 O O . ALA A 1 91 ? 13.175 2.800 -29.633 1.00 72.62 91 ALA A O 1
ATOM 703 N N . PHE A 1 92 ? 12.706 4.665 -28.466 1.00 70.75 92 PHE A N 1
ATOM 704 C CA . PHE A 1 92 ? 12.312 5.458 -29.625 1.00 70.75 92 PHE A CA 1
ATOM 705 C C . PHE A 1 92 ? 13.466 5.626 -30.632 1.00 70.75 92 PHE A C 1
ATOM 707 O O . PHE A 1 92 ? 13.236 5.683 -31.835 1.00 70.75 92 PHE A O 1
ATOM 714 N N . LEU A 1 93 ? 14.717 5.637 -30.152 1.00 73.88 93 LEU A N 1
ATOM 715 C CA . LEU A 1 93 ? 15.919 5.789 -30.977 1.00 73.88 93 LEU A CA 1
ATOM 716 C C . LEU A 1 93 ? 16.558 4.447 -31.395 1.00 73.88 93 LEU A C 1
ATOM 718 O O . LEU A 1 93 ? 17.369 4.430 -32.321 1.00 73.88 93 LEU A O 1
ATOM 722 N N . ARG A 1 94 ? 16.247 3.322 -30.722 1.00 70.00 94 ARG A N 1
ATOM 723 C CA . ARG A 1 94 ? 16.853 1.991 -30.959 1.00 70.00 94 ARG A CA 1
ATOM 724 C C . ARG A 1 94 ? 15.887 0.832 -30.663 1.00 70.00 94 ARG A C 1
ATOM 726 O O . ARG A 1 94 ? 15.333 0.733 -29.574 1.00 70.00 94 ARG A O 1
ATOM 733 N N . THR A 1 95 ? 15.795 -0.136 -31.579 1.00 68.44 95 THR A N 1
ATOM 734 C CA . THR A 1 95 ? 14.825 -1.254 -31.545 1.00 68.44 95 THR A CA 1
ATOM 735 C C . THR A 1 95 ? 14.975 -2.246 -30.376 1.00 68.44 95 THR A C 1
ATOM 737 O O . THR A 1 95 ? 13.999 -2.895 -30.012 1.00 68.44 95 THR A O 1
ATOM 740 N N . GLY A 1 96 ? 16.148 -2.362 -29.739 1.00 72.31 96 GLY A N 1
ATOM 741 C CA . GLY A 1 96 ? 16.402 -3.369 -28.690 1.00 72.31 96 GLY A CA 1
ATOM 742 C C . GLY A 1 96 ? 15.812 -3.074 -27.300 1.00 72.31 96 GLY A C 1
ATOM 743 O O . GLY A 1 96 ? 15.659 -3.990 -26.494 1.00 72.31 96 GLY A O 1
ATOM 744 N N . ALA A 1 97 ? 15.455 -1.824 -26.991 1.00 81.00 97 ALA A N 1
ATOM 745 C CA . ALA A 1 97 ? 15.014 -1.448 -25.641 1.00 81.00 97 ALA A CA 1
ATOM 746 C C . ALA A 1 97 ? 13.540 -1.799 -25.339 1.00 81.00 97 ALA A C 1
ATOM 748 O O . ALA A 1 97 ? 13.151 -1.850 -24.172 1.00 81.00 97 ALA A O 1
ATOM 749 N N . TRP A 1 98 ? 12.737 -2.134 -26.357 1.00 83.19 98 TRP A N 1
ATOM 750 C CA . TRP A 1 98 ? 11.341 -2.565 -26.187 1.00 83.19 98 TRP A CA 1
ATOM 751 C C . TRP A 1 98 ? 11.200 -3.857 -25.379 1.00 83.19 98 TRP A C 1
ATOM 753 O O . TRP A 1 98 ? 10.299 -3.971 -24.547 1.00 83.19 98 TRP A O 1
ATOM 763 N N . PHE A 1 99 ? 12.123 -4.805 -25.568 1.00 85.88 99 PHE A N 1
ATOM 764 C CA . PHE A 1 99 ? 12.146 -6.041 -24.787 1.00 85.88 99 PHE A CA 1
ATOM 765 C C . PHE A 1 99 ? 12.365 -5.756 -23.295 1.00 85.88 99 PHE A C 1
ATOM 767 O O . PHE A 1 99 ? 11.618 -6.246 -22.451 1.00 85.88 99 PHE A O 1
ATOM 774 N N . LEU A 1 100 ? 13.334 -4.894 -22.966 1.00 85.50 100 LEU A N 1
ATOM 775 C CA . LEU A 1 100 ? 13.621 -4.515 -21.580 1.00 85.50 100 LEU A CA 1
ATOM 776 C C . LEU A 1 100 ? 12.430 -3.803 -20.926 1.00 85.50 100 LEU A C 1
ATOM 778 O O . LEU A 1 100 ? 12.081 -4.119 -19.791 1.00 85.50 100 LEU A O 1
ATOM 782 N N . ILE A 1 101 ? 11.762 -2.898 -21.649 1.00 87.69 101 ILE A N 1
ATOM 783 C CA . ILE A 1 101 ? 10.549 -2.220 -21.165 1.00 87.69 101 ILE A CA 1
ATOM 784 C C . ILE A 1 101 ? 9.448 -3.237 -20.832 1.00 87.69 101 ILE A C 1
ATOM 786 O O . ILE A 1 101 ? 8.837 -3.148 -19.766 1.00 87.69 101 ILE A O 1
ATOM 790 N N . SER A 1 102 ? 9.217 -4.225 -21.703 1.00 89.06 102 SER A N 1
ATOM 791 C CA . SER A 1 102 ? 8.209 -5.272 -21.485 1.00 89.06 102 SER A CA 1
ATOM 792 C C . SER A 1 102 ? 8.507 -6.114 -20.238 1.00 89.06 102 SER A C 1
ATOM 794 O O . SER A 1 102 ? 7.620 -6.328 -19.405 1.00 89.06 102 SER A O 1
ATOM 796 N N . VAL A 1 103 ? 9.765 -6.525 -20.051 1.00 90.81 103 VAL A N 1
ATOM 797 C CA . VAL A 1 103 ? 10.191 -7.294 -18.872 1.00 90.81 103 VAL A CA 1
ATOM 798 C C . VAL A 1 103 ? 10.002 -6.480 -17.587 1.00 90.81 103 VAL A C 1
ATOM 800 O O . VAL A 1 103 ? 9.384 -6.968 -16.640 1.00 90.81 103 VAL A O 1
ATOM 803 N N . LEU A 1 104 ? 10.460 -5.223 -17.551 1.00 89.69 104 LEU A N 1
ATOM 804 C CA . LEU A 1 104 ? 10.316 -4.359 -16.371 1.00 89.69 104 LEU A CA 1
ATOM 805 C C . LEU A 1 104 ? 8.843 -4.065 -16.043 1.00 89.69 104 LEU A C 1
ATOM 807 O O . LEU A 1 104 ? 8.458 -4.076 -14.873 1.00 89.69 104 LEU A O 1
ATOM 811 N N . SER A 1 105 ? 8.006 -3.843 -17.060 1.00 90.44 105 SER A N 1
ATOM 812 C CA . SER A 1 105 ? 6.563 -3.634 -16.886 1.00 90.44 105 SER A CA 1
ATOM 813 C C . SER A 1 105 ? 5.870 -4.876 -16.310 1.00 90.44 105 SER A C 1
ATOM 815 O O . SER A 1 105 ? 5.047 -4.773 -15.393 1.00 90.44 105 SER A O 1
ATOM 817 N N . THR A 1 106 ? 6.269 -6.064 -16.768 1.00 91.75 106 THR A N 1
ATOM 818 C CA . THR A 1 106 ? 5.756 -7.340 -16.253 1.00 91.75 106 THR A CA 1
ATOM 819 C C . THR A 1 106 ? 6.130 -7.529 -14.782 1.00 91.75 106 THR A C 1
ATOM 821 O O . THR A 1 106 ? 5.263 -7.824 -13.959 1.00 91.75 106 THR A O 1
ATOM 824 N N . ILE A 1 107 ? 7.390 -7.269 -14.413 1.00 90.81 107 ILE A N 1
ATOM 825 C CA . ILE A 1 107 ? 7.849 -7.321 -13.014 1.00 90.81 107 ILE A CA 1
ATOM 826 C C . ILE A 1 107 ? 7.061 -6.331 -12.144 1.00 90.81 107 ILE A C 1
ATOM 828 O O . ILE A 1 107 ? 6.581 -6.700 -11.072 1.00 90.81 107 ILE A O 1
ATOM 832 N N . SER A 1 108 ? 6.869 -5.096 -12.619 1.00 88.94 108 SER A N 1
ATOM 833 C CA . SER A 1 108 ? 6.076 -4.070 -11.924 1.00 88.94 108 SER A CA 1
ATOM 834 C C . SER A 1 108 ? 4.640 -4.534 -11.641 1.00 88.94 108 SER A C 1
ATOM 836 O O . SER A 1 108 ? 4.095 -4.320 -10.549 1.00 88.94 108 SER A O 1
ATOM 838 N N . THR A 1 109 ? 4.036 -5.234 -12.604 1.00 91.38 109 THR A N 1
ATOM 839 C CA . THR A 1 109 ? 2.686 -5.796 -12.475 1.00 91.38 109 THR A CA 1
ATOM 840 C C . THR A 1 109 ? 2.648 -6.907 -11.430 1.00 91.38 109 THR A C 1
ATOM 842 O O . THR A 1 109 ? 1.793 -6.878 -10.548 1.00 91.38 109 THR A O 1
ATOM 845 N N . ILE A 1 110 ? 3.608 -7.837 -11.460 1.00 92.50 110 ILE A N 1
ATOM 846 C CA . ILE A 1 110 ? 3.707 -8.930 -10.479 1.00 92.50 110 ILE A CA 1
ATOM 847 C C . ILE A 1 110 ? 3.838 -8.375 -9.056 1.00 92.50 110 ILE A C 1
ATOM 849 O O . ILE A 1 110 ? 3.093 -8.779 -8.164 1.00 92.50 110 ILE A O 1
ATOM 853 N N . VAL A 1 111 ? 4.733 -7.404 -8.842 1.00 89.69 111 VAL A N 1
ATOM 854 C CA . VAL A 1 111 ? 4.905 -6.754 -7.532 1.00 89.69 111 VAL A CA 1
ATOM 855 C C . VAL A 1 111 ? 3.601 -6.098 -7.070 1.00 89.69 111 VAL A C 1
ATOM 857 O O . VAL A 1 111 ? 3.210 -6.241 -5.912 1.00 89.69 111 VAL A O 1
ATOM 860 N N . SER A 1 112 ? 2.890 -5.427 -7.980 1.00 90.00 112 SER A N 1
ATOM 861 C CA . SER A 1 112 ? 1.601 -4.799 -7.672 1.00 90.00 112 SER A CA 1
ATOM 862 C C . SER A 1 112 ? 0.538 -5.819 -7.257 1.00 90.00 112 SER A C 1
ATOM 864 O O . SER A 1 112 ? -0.209 -5.565 -6.314 1.00 90.00 112 SER A O 1
ATOM 866 N N . VAL A 1 113 ? 0.491 -6.982 -7.912 1.00 93.44 113 VAL A N 1
ATOM 867 C CA . VAL A 1 113 ? -0.431 -8.073 -7.566 1.00 93.44 113 VAL A CA 1
ATOM 868 C C . VAL A 1 113 ? -0.118 -8.641 -6.183 1.00 93.44 113 VAL A C 1
ATOM 870 O O . VAL A 1 113 ? -1.031 -8.805 -5.378 1.00 93.44 113 VAL A O 1
ATOM 873 N N . VAL A 1 114 ? 1.156 -8.888 -5.863 1.00 92.31 114 VAL A N 1
ATOM 874 C CA . VAL A 1 114 ? 1.559 -9.387 -4.535 1.00 92.31 114 VAL A CA 1
ATOM 875 C C . VAL A 1 114 ? 1.135 -8.415 -3.432 1.00 92.31 114 VAL A C 1
ATOM 877 O O . VAL A 1 114 ? 0.557 -8.830 -2.427 1.00 92.31 114 VAL A O 1
ATOM 880 N N . ILE A 1 115 ? 1.366 -7.115 -3.632 1.00 91.38 115 ILE A N 1
ATOM 881 C CA . ILE A 1 115 ? 0.930 -6.073 -2.694 1.00 91.38 115 ILE A CA 1
ATOM 882 C C . ILE A 1 115 ? -0.598 -6.074 -2.557 1.00 91.38 115 ILE A C 1
ATOM 884 O O . ILE A 1 115 ? -1.105 -6.056 -1.437 1.00 91.38 115 ILE A O 1
ATOM 888 N N . ALA A 1 116 ? -1.335 -6.160 -3.669 1.00 93.31 116 ALA A N 1
ATOM 889 C CA . ALA A 1 116 ? -2.795 -6.206 -3.654 1.00 93.31 116 ALA A CA 1
ATOM 890 C C . ALA A 1 116 ? -3.332 -7.419 -2.877 1.00 93.31 116 ALA A C 1
ATOM 892 O O . ALA A 1 116 ? -4.259 -7.268 -2.084 1.00 93.31 116 ALA A O 1
ATOM 893 N N . VAL A 1 117 ? -2.724 -8.601 -3.031 1.00 95.44 117 VAL A N 1
ATOM 894 C CA . VAL A 1 117 ? -3.093 -9.804 -2.265 1.00 95.44 117 VAL A CA 1
ATOM 895 C C . VAL A 1 117 ? -2.937 -9.563 -0.765 1.00 95.44 117 VAL A C 1
ATOM 897 O O . VAL A 1 117 ? -3.869 -9.830 -0.006 1.00 95.44 117 VAL A O 1
ATOM 900 N N . PHE A 1 118 ? -1.806 -9.011 -0.317 1.00 94.25 118 PHE A N 1
ATOM 901 C CA . PHE A 1 118 ? -1.615 -8.704 1.103 1.00 94.25 118 PHE A CA 1
ATOM 902 C C . PHE A 1 118 ? -2.586 -7.636 1.616 1.00 94.25 118 PHE A C 1
ATOM 904 O O . PHE A 1 118 ? -3.106 -7.787 2.722 1.00 94.25 118 PHE A O 1
ATOM 911 N N . SER A 1 119 ? -2.888 -6.610 0.816 1.00 94.75 119 SER A N 1
ATOM 912 C CA . SER A 1 119 ? -3.916 -5.618 1.152 1.00 94.75 119 SER A CA 1
ATOM 913 C C . SER A 1 119 ? -5.300 -6.259 1.289 1.00 94.75 119 SER A C 1
ATOM 915 O O . SER A 1 119 ? -6.021 -5.951 2.233 1.00 94.75 119 SER A O 1
ATOM 917 N N . ILE A 1 120 ? -5.665 -7.202 0.413 1.00 96.69 120 ILE A N 1
ATOM 918 C CA . ILE A 1 120 ? -6.935 -7.942 0.501 1.00 96.69 120 ILE A CA 1
ATOM 919 C C . ILE A 1 120 ? -6.986 -8.807 1.761 1.00 96.69 120 ILE A C 1
ATOM 921 O O . ILE A 1 120 ? -7.980 -8.772 2.486 1.00 96.69 120 ILE A O 1
ATOM 925 N N . LEU A 1 121 ? -5.915 -9.539 2.074 1.00 96.31 121 LEU A N 1
ATOM 926 C CA . LEU A 1 121 ? -5.839 -10.324 3.308 1.00 96.31 121 LEU A CA 1
ATOM 927 C C . LEU A 1 121 ? -5.983 -9.435 4.550 1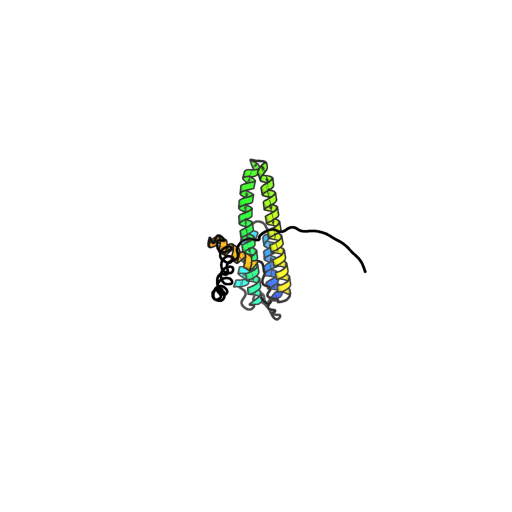.00 96.31 121 LEU A C 1
ATOM 929 O O . LEU A 1 121 ? -6.710 -9.791 5.479 1.00 96.31 121 LEU A O 1
ATOM 933 N N . ALA A 1 122 ? -5.348 -8.261 4.549 1.00 95.75 122 ALA A N 1
ATOM 934 C CA . ALA A 1 122 ? -5.490 -7.287 5.622 1.00 95.75 122 ALA A CA 1
ATOM 935 C C . ALA A 1 122 ? -6.920 -6.739 5.724 1.00 95.75 122 ALA A C 1
ATOM 937 O O . ALA A 1 122 ? -7.436 -6.656 6.833 1.00 95.75 122 ALA A O 1
ATOM 938 N N . MET A 1 123 ? -7.600 -6.460 4.604 1.00 97.81 123 MET A N 1
ATOM 939 C CA . MET A 1 123 ? -9.014 -6.054 4.590 1.00 97.81 123 MET A CA 1
ATOM 940 C C . MET A 1 123 ? -9.937 -7.126 5.173 1.00 97.81 123 MET A C 1
ATOM 942 O O . MET A 1 123 ? -10.784 -6.816 6.009 1.00 97.81 123 MET A O 1
ATOM 946 N N . ILE A 1 124 ? -9.751 -8.391 4.785 1.00 97.88 124 ILE A N 1
ATOM 947 C CA . ILE A 1 124 ? -10.534 -9.514 5.324 1.00 97.88 124 ILE A CA 1
ATOM 948 C C . ILE A 1 124 ? -10.339 -9.604 6.842 1.00 97.88 124 ILE A C 1
ATOM 950 O O . ILE A 1 124 ? -11.301 -9.753 7.594 1.00 97.88 124 ILE A O 1
ATOM 954 N N . LYS A 1 125 ? -9.095 -9.477 7.314 1.00 96.44 125 LYS A N 1
ATOM 955 C CA . LYS A 1 125 ? -8.776 -9.532 8.745 1.00 96.44 125 LYS A CA 1
ATOM 956 C C . LYS A 1 125 ? -9.271 -8.307 9.507 1.00 96.44 125 LYS A C 1
ATOM 958 O O . LYS A 1 125 ? -9.761 -8.456 10.624 1.00 96.44 125 LYS A O 1
ATOM 963 N N . ALA A 1 126 ? -9.227 -7.132 8.885 1.00 96.88 126 ALA A N 1
ATOM 964 C CA . ALA A 1 126 ? -9.804 -5.911 9.421 1.00 96.88 126 ALA A CA 1
ATOM 965 C C . ALA A 1 126 ? -11.318 -6.064 9.628 1.00 96.88 126 ALA A C 1
ATOM 967 O O . ALA A 1 126 ? -11.824 -5.751 10.703 1.00 96.88 126 ALA A O 1
ATOM 968 N N . TYR A 1 127 ? -12.022 -6.642 8.649 1.00 97.56 127 TYR A N 1
ATOM 969 C CA . TYR A 1 127 ? -13.455 -6.924 8.757 1.00 97.56 127 TYR A CA 1
ATOM 970 C C . TYR A 1 127 ? -13.786 -7.871 9.925 1.00 97.56 127 TYR A C 1
ATOM 972 O O . TYR A 1 127 ? -14.799 -7.703 10.599 1.00 97.56 127 TYR A O 1
ATOM 980 N N . GLN A 1 128 ? -12.888 -8.821 10.209 1.00 97.25 128 GLN A N 1
ATOM 981 C CA . GLN A 1 128 ? -12.972 -9.793 11.309 1.00 97.25 128 GLN A CA 1
ATOM 982 C C . GLN A 1 128 ? -12.474 -9.259 12.668 1.00 97.25 128 GLN A C 1
ATOM 984 O O . GLN A 1 128 ? -12.220 -10.058 13.570 1.00 97.25 128 GLN A O 1
ATOM 989 N N . TYR A 1 129 ? -12.251 -7.949 12.823 1.00 97.06 129 TYR A N 1
ATOM 990 C CA . TYR A 1 129 ? -11.663 -7.358 14.037 1.00 97.06 129 TYR A CA 1
ATOM 991 C C . TYR A 1 129 ? -10.342 -8.018 14.476 1.00 97.06 129 TYR A C 1
ATOM 993 O O . TYR A 1 129 ? -10.025 -8.120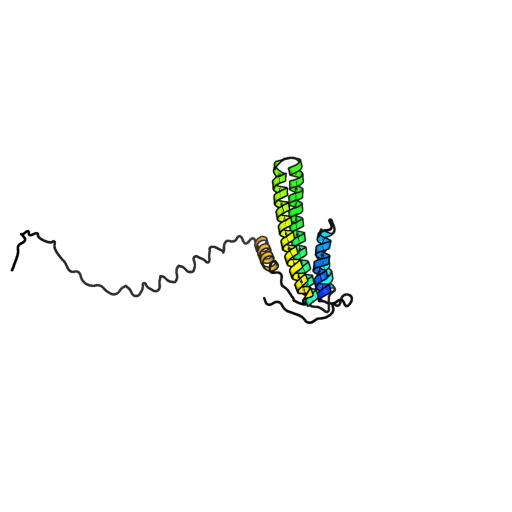 15.661 1.00 97.06 129 TYR A O 1
ATOM 1001 N N . THR A 1 130 ? -9.550 -8.489 13.513 1.00 96.25 130 THR A N 1
ATOM 1002 C CA . THR A 1 130 ? -8.269 -9.150 13.761 1.00 96.25 130 THR A CA 1
ATOM 1003 C C . THR A 1 130 ? -7.120 -8.254 13.303 1.00 96.25 130 THR A C 1
ATOM 1005 O O . THR A 1 130 ? -7.042 -7.850 12.141 1.00 96.25 130 THR A O 1
ATOM 1008 N N . GLU A 1 131 ? -6.207 -7.935 14.217 1.00 92.88 131 GLU A N 1
ATOM 1009 C CA . GLU A 1 131 ? -4.935 -7.280 13.912 1.00 92.88 131 GLU A CA 1
ATOM 1010 C C . GLU A 1 131 ? -4.034 -8.303 13.207 1.00 92.88 131 GLU A C 1
ATOM 1012 O O . GLU A 1 131 ? -3.463 -9.204 13.827 1.00 92.88 131 GLU A O 1
ATOM 1017 N N . TYR A 1 132 ? -3.973 -8.203 11.879 1.00 89.31 132 TYR A N 1
ATOM 1018 C CA . TYR A 1 132 ? -3.134 -9.035 11.023 1.00 89.31 132 TYR A CA 1
ATOM 1019 C C . TYR A 1 132 ? -1.883 -8.268 10.618 1.00 89.31 132 TYR A C 1
ATOM 1021 O O . TYR A 1 132 ? -1.980 -7.234 9.960 1.00 89.31 132 TYR A O 1
ATOM 1029 N N . ASN A 1 133 ? -0.723 -8.810 10.977 1.00 88.19 133 ASN A N 1
ATOM 1030 C CA . ASN A 1 133 ? 0.568 -8.272 10.567 1.00 88.19 133 ASN A CA 1
ATOM 1031 C C . ASN A 1 133 ? 0.954 -8.849 9.203 1.00 88.19 133 ASN A C 1
ATOM 1033 O O . ASN A 1 133 ? 1.127 -10.063 9.069 1.00 88.19 133 ASN A O 1
ATOM 1037 N N . ILE A 1 134 ? 1.113 -7.989 8.198 1.00 85.56 134 ILE A N 1
ATOM 1038 C CA . ILE A 1 134 ? 1.515 -8.427 6.857 1.00 85.56 134 ILE A CA 1
ATOM 1039 C C . ILE A 1 134 ? 2.959 -8.968 6.907 1.00 85.56 134 ILE A C 1
ATOM 1041 O O . ILE A 1 134 ? 3.881 -8.220 7.247 1.00 85.56 134 ILE A O 1
ATOM 1045 N N . PRO A 1 135 ? 3.204 -10.234 6.513 1.00 80.31 135 PRO A N 1
ATOM 1046 C CA . PRO A 1 135 ? 4.518 -10.872 6.631 1.00 80.31 135 PRO A CA 1
ATOM 1047 C C . PRO A 1 135 ? 5.579 -10.262 5.706 1.00 80.31 135 PRO A C 1
ATOM 1049 O O . PRO A 1 135 ? 6.765 -10.514 5.887 1.00 80.31 135 PRO A O 1
ATOM 1052 N N . LEU A 1 136 ? 5.174 -9.443 4.733 1.00 74.12 136 LEU A N 1
ATOM 1053 C CA . LEU A 1 136 ? 6.070 -8.792 3.781 1.00 74.12 136 LEU A CA 1
ATOM 1054 C C . LEU A 1 136 ? 6.817 -7.581 4.377 1.00 74.12 136 LEU A C 1
ATOM 1056 O O . LEU A 1 136 ? 7.888 -7.228 3.890 1.00 74.12 136 LEU A O 1
ATOM 1060 N N . ILE A 1 137 ? 6.303 -6.964 5.447 1.00 73.88 137 ILE A N 1
ATOM 1061 C CA . ILE A 1 137 ? 6.882 -5.726 5.996 1.00 73.88 137 ILE A CA 1
ATOM 1062 C C . ILE A 1 137 ? 8.263 -5.979 6.619 1.00 73.88 137 ILE A C 1
ATOM 1064 O O . ILE A 1 137 ? 9.188 -5.216 6.360 1.00 73.88 137 ILE A O 1
ATOM 1068 N N . GLY A 1 138 ? 8.426 -7.068 7.381 1.00 76.00 138 GLY A N 1
ATOM 1069 C CA . GLY A 1 138 ? 9.689 -7.410 8.057 1.00 76.00 138 GLY A CA 1
ATOM 1070 C C . GLY A 1 138 ? 10.870 -7.688 7.109 1.00 76.00 138 GLY A C 1
ATOM 1071 O O . GLY A 1 138 ? 11.959 -7.140 7.304 1.00 76.00 138 GLY A O 1
ATOM 1072 N N . PRO A 1 139 ? 10.689 -8.504 6.054 1.00 80.06 139 PRO A N 1
ATOM 1073 C CA . PRO A 1 139 ? 11.708 -8.693 5.027 1.00 80.06 139 PRO A CA 1
ATOM 1074 C C . PRO A 1 139 ? 12.052 -7.403 4.277 1.00 80.06 139 PRO A C 1
ATOM 1076 O O . PRO A 1 139 ? 13.229 -7.163 4.012 1.00 80.06 139 PRO A O 1
ATOM 1079 N N . ILE A 1 140 ? 11.063 -6.552 3.969 1.00 74.12 140 ILE A N 1
ATOM 1080 C CA . ILE A 1 140 ? 11.316 -5.276 3.284 1.00 74.12 140 ILE A CA 1
ATOM 1081 C C . ILE A 1 140 ? 12.134 -4.338 4.172 1.00 74.12 140 ILE A C 1
ATOM 1083 O O . ILE A 1 140 ? 13.133 -3.805 3.700 1.00 74.12 140 ILE A O 1
ATOM 1087 N N . THR A 1 141 ? 11.778 -4.156 5.446 1.00 76.19 141 THR A N 1
ATOM 1088 C CA . THR A 1 141 ? 12.562 -3.303 6.358 1.00 76.19 141 THR A CA 1
ATOM 1089 C C . THR A 1 141 ? 13.987 -3.815 6.530 1.00 76.19 141 THR A C 1
ATOM 1091 O O . THR A 1 141 ? 14.923 -3.019 6.514 1.00 76.19 141 THR A O 1
ATOM 1094 N N . SER A 1 142 ? 14.176 -5.135 6.594 1.00 80.19 142 SER A N 1
ATOM 1095 C CA . SER A 1 142 ? 15.509 -5.748 6.640 1.00 80.19 142 SER A CA 1
ATOM 1096 C C . SER A 1 142 ? 16.308 -5.494 5.355 1.00 80.19 142 SER A C 1
ATOM 1098 O O . SER A 1 142 ? 17.480 -5.131 5.411 1.00 80.19 142 SER A O 1
ATOM 1100 N N . TRP A 1 143 ? 15.683 -5.646 4.183 1.00 77.31 143 TRP A N 1
ATOM 1101 C CA . TRP A 1 143 ? 16.314 -5.375 2.886 1.00 77.31 143 TRP A CA 1
ATOM 1102 C C . TRP A 1 143 ? 16.691 -3.897 2.728 1.00 77.31 143 TRP A C 1
ATOM 1104 O O . TRP A 1 143 ? 17.836 -3.601 2.386 1.00 77.31 143 TRP A O 1
ATOM 1114 N N . VAL A 1 144 ? 15.768 -2.981 3.045 1.00 75.06 144 VAL A N 1
ATOM 1115 C CA . VAL A 1 144 ? 16.010 -1.531 3.020 1.00 75.06 144 VAL A CA 1
ATOM 1116 C C . VAL A 1 144 ? 17.146 -1.166 3.975 1.00 75.06 144 VAL A C 1
ATOM 1118 O O . VAL A 1 144 ? 18.065 -0.454 3.578 1.00 75.06 144 VAL A O 1
ATOM 1121 N N . SER A 1 145 ? 17.133 -1.692 5.205 1.00 78.50 145 SER A N 1
ATOM 1122 C CA . SER A 1 145 ? 18.208 -1.452 6.172 1.00 78.50 145 SER A CA 1
ATOM 1123 C C . SER A 1 145 ? 19.555 -1.926 5.638 1.00 78.50 145 SER A C 1
ATOM 1125 O O . SER A 1 145 ? 20.526 -1.190 5.732 1.00 78.50 145 SER A O 1
ATOM 1127 N N . ASN A 1 146 ? 19.632 -3.113 5.036 1.00 86.44 146 ASN A N 1
ATOM 1128 C CA . ASN A 1 146 ? 20.892 -3.635 4.506 1.00 86.44 146 ASN A CA 1
ATOM 1129 C C . ASN A 1 146 ? 21.436 -2.802 3.333 1.00 86.44 146 ASN A C 1
ATOM 1131 O O . ASN A 1 146 ? 22.646 -2.601 3.242 1.00 86.44 146 ASN A O 1
ATOM 1135 N N . LEU A 1 147 ? 20.554 -2.287 2.469 1.00 75.62 147 LEU A N 1
ATOM 1136 C CA . LEU A 1 147 ? 20.917 -1.382 1.372 1.00 75.62 147 LEU A CA 1
ATOM 1137 C C . LEU A 1 147 ? 21.443 -0.037 1.867 1.00 75.62 147 LEU A C 1
ATOM 1139 O O . LEU A 1 147 ? 22.444 0.450 1.351 1.00 75.62 147 LEU A O 1
ATOM 1143 N N . ILE A 1 148 ? 20.781 0.555 2.863 1.00 80.00 148 ILE A N 1
ATOM 1144 C CA . ILE A 1 148 ? 21.166 1.859 3.417 1.00 80.00 148 ILE A CA 1
ATOM 1145 C C . ILE A 1 148 ? 22.423 1.733 4.285 1.00 80.00 148 ILE A C 1
ATOM 1147 O O . ILE A 1 148 ? 23.305 2.582 4.220 1.00 80.00 148 ILE A O 1
ATOM 1151 N N . SER A 1 149 ? 22.539 0.666 5.079 1.00 81.94 149 SER A N 1
ATOM 1152 C CA . SER A 1 149 ? 23.692 0.425 5.953 1.00 81.94 149 SER A CA 1
ATOM 1153 C C . SER A 1 149 ? 24.947 -0.030 5.202 1.00 81.94 149 SER A C 1
ATOM 1155 O O . SER A 1 149 ? 25.970 -0.256 5.841 1.00 81.94 149 SER A O 1
ATOM 1157 N N . GLY A 1 150 ? 24.891 -0.208 3.875 1.00 69.62 150 GLY A N 1
ATOM 1158 C CA . GLY A 1 150 ? 26.036 -0.649 3.073 1.00 69.62 150 GLY A CA 1
ATOM 1159 C C . GLY A 1 150 ? 26.606 -2.008 3.499 1.00 69.62 150 GLY A C 1
ATOM 1160 O O . GLY A 1 150 ? 27.733 -2.342 3.132 1.00 69.62 150 GLY A O 1
ATOM 1161 N N . LYS A 1 151 ? 25.853 -2.805 4.277 1.00 58.97 151 LYS A N 1
ATOM 1162 C CA . LYS A 1 151 ? 26.265 -4.152 4.678 1.00 58.97 151 LYS A CA 1
ATOM 1163 C C . LYS A 1 151 ? 26.130 -5.067 3.463 1.00 58.97 151 LYS A C 1
ATOM 1165 O O . LYS A 1 151 ? 25.120 -5.745 3.268 1.00 58.97 151 LYS A O 1
ATOM 1170 N N . ASN A 1 152 ? 27.183 -5.106 2.650 1.00 59.03 152 ASN A N 1
ATOM 1171 C CA . ASN A 1 152 ? 27.451 -6.259 1.805 1.00 59.03 152 ASN A CA 1
ATOM 1172 C C . ASN A 1 152 ? 27.458 -7.495 2.706 1.00 59.03 152 ASN A C 1
ATOM 1174 O O . ASN A 1 152 ? 28.016 -7.473 3.802 1.00 59.03 152 ASN A O 1
ATOM 1178 N N . LYS A 1 153 ? 26.779 -8.555 2.262 1.00 56.16 153 LYS A N 1
ATOM 1179 C CA . LYS A 1 153 ? 26.709 -9.847 2.947 1.00 56.16 153 LYS A CA 1
ATOM 1180 C C . LYS A 1 153 ? 28.104 -10.483 3.015 1.00 56.16 153 LYS A C 1
ATOM 1182 O O . LYS A 1 153 ? 28.388 -11.423 2.286 1.00 56.16 153 LYS A O 1
ATOM 1187 N N . THR A 1 154 ? 28.952 -10.004 3.912 1.00 47.75 154 THR A N 1
ATOM 1188 C CA . THR A 1 154 ? 30.243 -10.610 4.255 1.00 47.75 154 THR A CA 1
ATOM 1189 C C . THR A 1 154 ? 30.202 -11.142 5.685 1.00 47.75 154 THR A C 1
ATOM 1191 O O . THR A 1 154 ? 31.176 -11.077 6.412 1.00 47.75 154 THR A O 1
ATOM 1194 N N . GLU A 1 155 ? 29.055 -11.652 6.128 1.00 51.03 155 GLU A N 1
ATOM 1195 C CA . GLU A 1 155 ? 28.950 -12.383 7.403 1.00 51.03 155 GLU A CA 1
ATOM 1196 C C . GLU A 1 155 ? 28.271 -13.757 7.220 1.00 51.03 155 GLU A C 1
ATOM 1198 O O . GLU A 1 155 ? 28.212 -14.554 8.150 1.00 51.03 155 GLU A O 1
ATOM 1203 N N . ALA A 1 156 ? 27.838 -14.104 5.999 1.00 47.38 156 ALA A N 1
ATOM 1204 C CA . ALA A 1 156 ? 27.212 -15.397 5.701 1.00 47.38 156 ALA A CA 1
ATOM 1205 C C . ALA A 1 156 ? 28.207 -16.513 5.312 1.00 47.38 156 ALA A C 1
ATOM 1207 O O . ALA A 1 156 ? 27.767 -17.594 4.935 1.00 47.38 156 ALA A O 1
ATOM 1208 N N . SER A 1 157 ? 29.527 -16.293 5.415 1.00 43.41 157 SER A N 1
ATOM 1209 C CA . SER A 1 157 ? 30.526 -17.381 5.351 1.00 43.41 157 SER A CA 1
ATOM 1210 C C . SER A 1 157 ? 31.395 -17.510 6.612 1.00 43.41 157 SER A C 1
ATOM 1212 O O . SER A 1 157 ? 32.167 -18.457 6.718 1.00 43.41 157 SER A O 1
ATOM 1214 N N . GLY A 1 158 ? 31.241 -16.622 7.605 1.00 40.56 158 GLY A N 1
ATOM 1215 C CA . GLY A 1 158 ? 32.011 -16.667 8.857 1.00 40.56 158 GLY A CA 1
ATOM 1216 C C . GLY A 1 158 ? 31.483 -17.655 9.904 1.00 40.56 158 GLY A C 1
ATOM 1217 O O . GLY A 1 158 ? 32.240 -18.129 10.743 1.00 40.56 158 GLY A O 1
ATOM 1218 N N . SER A 1 159 ? 30.198 -18.018 9.845 1.00 42.28 159 SER A N 1
ATOM 1219 C CA . SER A 1 159 ? 29.568 -18.884 10.857 1.00 42.28 159 SER A CA 1
ATOM 1220 C C . SER A 1 159 ? 29.545 -20.377 10.494 1.00 42.28 159 SER A C 1
ATOM 1222 O O . SER A 1 159 ? 29.039 -21.175 11.279 1.00 42.28 159 SER A O 1
ATOM 1224 N N . ALA A 1 160 ? 30.085 -20.772 9.334 1.00 42.38 160 ALA A N 1
ATOM 1225 C CA . ALA A 1 160 ? 30.245 -22.184 8.958 1.00 42.38 160 ALA A CA 1
ATOM 1226 C C . ALA A 1 160 ? 31.659 -22.734 9.244 1.00 42.38 160 ALA A C 1
ATOM 1228 O O . ALA A 1 160 ? 31.848 -23.945 9.249 1.00 42.38 160 ALA A O 1
ATOM 1229 N N . ALA A 1 161 ? 32.641 -21.870 9.535 1.00 42.97 161 ALA A N 1
ATOM 1230 C CA . ALA A 1 161 ? 34.009 -22.281 9.876 1.00 42.97 161 ALA A CA 1
ATOM 1231 C C . ALA A 1 161 ? 34.255 -22.428 11.394 1.00 42.97 161 ALA A C 1
ATOM 1233 O O . ALA A 1 161 ? 35.268 -22.984 11.801 1.00 42.97 161 ALA A O 1
ATOM 1234 N N . GLY A 1 162 ? 33.329 -21.962 12.241 1.00 36.94 162 GLY A N 1
ATOM 1235 C CA . GLY A 1 162 ? 33.514 -21.918 13.698 1.00 36.94 162 GLY A CA 1
ATOM 1236 C C . GLY A 1 162 ? 33.117 -23.177 14.473 1.00 36.94 162 GLY A C 1
ATOM 1237 O O . GLY A 1 162 ? 33.358 -23.225 15.671 1.00 36.94 162 GLY A O 1
ATOM 1238 N N . ASN A 1 163 ? 32.518 -24.189 13.832 1.00 44.91 163 ASN A N 1
ATOM 1239 C CA . ASN A 1 163 ? 32.008 -25.377 14.540 1.00 44.91 163 ASN A CA 1
ATOM 1240 C C . ASN A 1 163 ? 32.529 -26.722 13.998 1.00 44.91 163 ASN A C 1
ATOM 1242 O O . ASN A 1 163 ? 32.029 -27.776 14.371 1.00 44.91 163 ASN A O 1
ATOM 1246 N N . ALA A 1 164 ? 33.545 -26.704 13.128 1.00 41.56 164 ALA A N 1
ATOM 1247 C CA . ALA A 1 164 ? 34.233 -27.916 12.665 1.00 41.56 164 ALA A CA 1
ATOM 1248 C C . ALA A 1 164 ? 35.551 -28.195 13.421 1.00 41.56 164 ALA A C 1
ATOM 1250 O O . ALA A 1 164 ? 36.172 -29.228 13.197 1.00 41.56 164 ALA A O 1
ATOM 1251 N N . GLY A 1 165 ? 35.981 -27.294 14.317 1.00 41.56 165 GLY A N 1
ATOM 1252 C CA . GLY A 1 165 ? 37.276 -27.385 15.007 1.00 41.56 165 GLY A CA 1
ATOM 1253 C C . GLY A 1 165 ? 37.236 -27.838 16.470 1.00 41.56 165 GLY A C 1
ATOM 1254 O O . GLY A 1 165 ? 38.263 -28.236 16.997 1.00 41.56 165 GLY A O 1
ATOM 1255 N N . GLN A 1 166 ?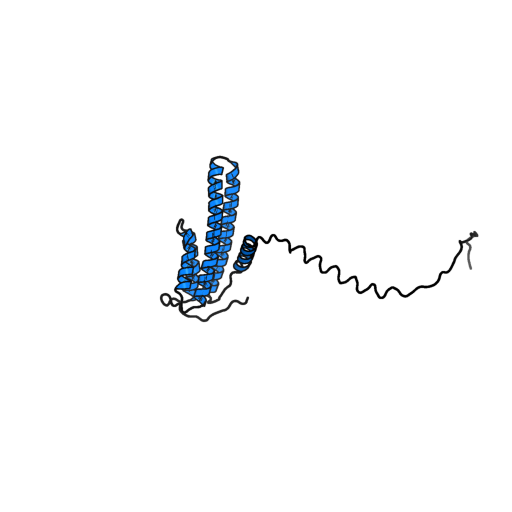 36.081 -27.820 17.143 1.00 42.09 166 GLN A N 1
ATOM 1256 C CA . GLN A 1 166 ? 36.019 -28.041 18.603 1.00 42.09 166 GLN A CA 1
ATOM 1257 C C . GLN A 1 166 ? 35.611 -29.460 19.032 1.00 42.09 166 GLN A C 1
ATOM 1259 O O . GLN A 1 166 ? 35.524 -29.739 20.222 1.00 42.09 166 GLN A O 1
ATOM 1264 N N . GLY A 1 167 ? 35.410 -30.380 18.082 1.00 38.00 167 GLY A N 1
ATOM 1265 C CA . GLY A 1 167 ? 35.127 -31.795 18.365 1.00 38.00 167 GLY A CA 1
ATOM 1266 C C . GLY A 1 167 ? 36.320 -32.745 18.200 1.00 38.00 167 GLY A C 1
ATOM 1267 O O . GLY A 1 167 ? 36.197 -33.917 18.540 1.00 38.00 167 GLY A O 1
ATOM 1268 N N . ALA A 1 168 ? 37.457 -32.276 17.671 1.00 45.16 168 ALA A N 1
ATOM 1269 C CA . ALA A 1 168 ? 38.584 -33.142 17.303 1.00 45.16 168 ALA A CA 1
ATOM 1270 C C . ALA A 1 168 ? 39.751 -33.135 18.310 1.00 45.16 168 ALA A C 1
ATOM 1272 O O . ALA A 1 168 ? 40.551 -34.066 18.315 1.00 45.16 168 ALA A O 1
ATOM 1273 N N . GLU A 1 169 ? 39.846 -32.139 19.195 1.00 47.16 169 GLU A N 1
ATOM 1274 C CA . GLU A 1 169 ? 41.002 -31.993 20.100 1.00 47.16 169 GLU A CA 1
ATOM 1275 C C . GLU A 1 169 ? 40.803 -32.624 21.489 1.00 47.16 169 GLU A C 1
ATOM 1277 O O . GLU A 1 169 ? 41.769 -32.815 22.222 1.00 47.16 169 GLU A O 1
ATOM 1282 N N . ALA A 1 170 ? 39.584 -33.045 21.843 1.00 42.31 170 ALA A N 1
ATOM 1283 C CA . ALA A 1 170 ? 39.315 -33.685 23.135 1.00 42.31 170 ALA A CA 1
ATOM 1284 C C . ALA A 1 170 ? 39.667 -35.188 23.187 1.00 42.31 170 ALA A C 1
ATOM 1286 O O . ALA A 1 170 ? 39.554 -35.795 24.247 1.00 42.31 170 ALA A O 1
ATOM 1287 N N . ASN A 1 171 ? 40.100 -35.801 22.075 1.00 46.69 171 ASN A N 1
ATOM 1288 C CA . ASN A 1 171 ? 40.360 -37.248 22.011 1.00 46.69 171 ASN A CA 1
ATOM 1289 C C . ASN A 1 171 ? 41.824 -37.629 21.714 1.00 46.69 171 ASN A C 1
ATOM 1291 O O . ASN A 1 171 ? 42.116 -38.792 21.451 1.00 46.69 171 ASN A O 1
ATOM 1295 N N . VAL A 1 172 ? 42.760 -36.673 21.765 1.00 48.00 172 VAL A N 1
ATOM 1296 C CA . VAL A 1 172 ? 44.193 -36.929 21.494 1.00 48.00 172 VAL A CA 1
ATOM 1297 C C . VAL A 1 172 ? 45.013 -37.108 22.783 1.00 48.00 172 VAL A C 1
ATOM 1299 O O . VAL A 1 172 ? 46.120 -37.635 22.746 1.00 48.00 172 VAL A O 1
ATOM 1302 N N . GLN A 1 173 ? 44.468 -36.768 23.955 1.00 46.97 173 GLN A N 1
ATOM 1303 C CA . GLN A 1 173 ? 45.196 -36.866 25.232 1.00 46.97 173 GLN A CA 1
ATOM 1304 C C . GLN A 1 173 ? 45.082 -38.214 25.962 1.00 46.97 173 GLN A C 1
ATOM 1306 O O . GLN A 1 173 ? 45.747 -38.395 26.976 1.00 46.97 173 GLN A O 1
ATOM 1311 N N . HIS A 1 174 ? 44.338 -39.188 25.426 1.00 48.09 174 HIS A N 1
ATOM 1312 C CA . HIS A 1 174 ? 44.241 -40.536 26.008 1.00 48.09 174 HIS A CA 1
ATOM 1313 C C . HIS A 1 174 ? 44.923 -41.655 25.200 1.00 48.09 174 HIS A C 1
ATOM 1315 O O . HIS A 1 174 ? 44.857 -42.808 25.609 1.00 48.09 174 HIS A O 1
ATOM 1321 N N . ALA A 1 175 ? 45.619 -41.346 24.099 1.00 47.12 175 ALA A N 1
ATOM 1322 C CA . ALA A 1 175 ? 46.213 -42.365 23.218 1.00 47.12 175 ALA A CA 1
ATOM 1323 C C . ALA A 1 175 ? 47.750 -42.494 23.305 1.00 47.12 175 ALA A C 1
ATOM 1325 O O . ALA A 1 175 ? 48.348 -43.205 22.505 1.00 47.12 175 ALA A O 1
ATOM 1326 N N . ALA A 1 176 ? 48.411 -41.820 24.252 1.00 46.28 176 ALA A N 1
ATOM 1327 C CA . ALA A 1 176 ? 49.875 -41.787 24.343 1.00 46.28 176 ALA A CA 1
ATOM 1328 C C . ALA A 1 176 ? 50.428 -42.477 25.601 1.00 46.28 176 ALA A C 1
ATOM 1330 O O . ALA A 1 176 ? 51.318 -41.944 26.254 1.00 46.28 176 ALA A O 1
ATOM 1331 N N . GLN A 1 177 ? 49.917 -43.657 25.948 1.00 53.12 177 GLN A N 1
ATOM 1332 C CA . GLN A 1 177 ? 50.590 -44.579 26.866 1.00 53.12 177 GLN A CA 1
ATOM 1333 C C . GLN A 1 177 ? 50.262 -46.014 26.463 1.00 53.12 177 GLN A C 1
ATOM 1335 O O . GLN A 1 177 ? 49.269 -46.554 26.922 1.00 53.12 177 GLN A O 1
ATOM 1340 N N . GLU A 1 178 ? 51.087 -46.596 25.592 1.00 45.53 178 GLU A N 1
ATOM 1341 C CA . GLU A 1 178 ? 51.418 -48.029 25.574 1.00 45.53 178 GLU A CA 1
ATOM 1342 C C . GLU A 1 178 ? 52.513 -48.272 24.518 1.00 45.53 178 GLU A C 1
ATOM 1344 O O . GLU A 1 178 ? 52.268 -48.338 23.317 1.00 45.53 178 GLU A O 1
ATOM 1349 N N . GLN A 1 179 ? 53.765 -48.358 24.976 1.00 53.56 179 GLN A N 1
ATOM 1350 C CA . GLN A 1 179 ? 54.821 -49.073 24.257 1.00 53.56 179 GLN A CA 1
ATOM 1351 C C . GLN A 1 179 ? 54.690 -50.562 24.585 1.00 53.56 179 GLN A C 1
ATOM 1353 O O . GLN A 1 179 ? 54.517 -50.904 25.758 1.00 53.56 179 GLN A O 1
ATOM 1358 N N . PRO A 1 180 ? 54.953 -51.443 23.610 1.00 50.72 180 PRO A N 1
ATOM 1359 C CA . PRO A 1 180 ? 55.784 -52.588 23.935 1.00 50.72 180 PRO A CA 1
ATOM 1360 C C . PRO A 1 180 ? 56.986 -52.748 23.002 1.00 50.72 180 PRO A C 1
ATOM 1362 O O . PRO A 1 180 ? 56.954 -52.492 21.801 1.00 50.72 180 PRO A O 1
ATOM 1365 N N . ALA A 1 181 ? 58.046 -53.175 23.676 1.00 41.41 181 ALA A N 1
ATOM 1366 C CA . ALA A 1 181 ? 59.332 -53.696 23.258 1.00 41.41 181 ALA A CA 1
ATOM 1367 C C . ALA A 1 181 ? 59.439 -54.321 21.855 1.00 41.41 181 ALA A C 1
ATOM 1369 O O . ALA A 1 181 ? 58.594 -55.087 21.400 1.00 41.41 181 ALA A O 1
ATOM 1370 N N . ALA A 1 182 ? 60.598 -54.062 21.253 1.00 44.78 182 ALA A N 1
ATOM 1371 C CA . ALA A 1 182 ? 61.155 -54.780 20.121 1.00 44.78 182 ALA A CA 1
ATOM 1372 C C . ALA A 1 182 ? 61.184 -56.302 20.350 1.00 44.78 182 ALA A C 1
ATOM 1374 O O . ALA A 1 182 ? 61.675 -56.760 21.383 1.00 44.78 182 ALA A O 1
ATOM 1375 N N . GLN A 1 183 ? 60.760 -57.067 19.342 1.00 46.75 183 GLN A N 1
ATOM 1376 C CA . GLN A 1 183 ? 61.257 -58.419 19.114 1.00 46.75 183 GLN A CA 1
ATOM 1377 C C . GLN A 1 183 ? 61.579 -58.634 17.633 1.00 46.75 183 GLN A C 1
ATOM 1379 O O . GLN A 1 183 ? 60.828 -58.299 16.722 1.00 46.75 183 GLN A O 1
ATOM 1384 N N . GLU A 1 184 ? 62.783 -59.150 17.478 1.00 47.81 184 GLU A N 1
ATOM 1385 C CA . GLU A 1 184 ? 63.620 -59.417 16.323 1.00 47.81 184 GLU A CA 1
ATOM 1386 C C . GLU A 1 184 ? 63.210 -60.741 15.668 1.00 47.81 184 GLU A C 1
ATOM 1388 O O . GLU A 1 184 ? 63.117 -61.744 16.373 1.00 47.81 184 GLU A O 1
ATOM 1393 N N . GLN A 1 185 ? 62.976 -60.781 14.349 1.00 45.78 185 GLN A N 1
ATOM 1394 C CA . GLN A 1 185 ? 62.877 -62.048 13.608 1.00 45.78 185 GLN A CA 1
ATOM 1395 C C . GLN A 1 185 ? 63.546 -61.949 12.227 1.00 45.78 185 GLN A C 1
ATOM 1397 O O . GLN A 1 185 ? 63.187 -61.126 11.385 1.00 45.78 185 GLN A O 1
ATOM 1402 N N . GLN A 1 186 ? 64.562 -62.800 12.055 1.00 51.00 186 GLN A N 1
ATOM 1403 C CA . GLN A 1 186 ? 65.340 -63.083 10.845 1.00 51.00 186 GLN A CA 1
ATOM 1404 C C . GLN A 1 186 ? 64.524 -63.854 9.781 1.00 51.00 186 GLN A C 1
ATOM 1406 O O . GLN A 1 186 ? 63.493 -64.442 10.110 1.00 51.00 186 GLN A O 1
ATOM 1411 N N . PRO A 1 187 ? 64.969 -63.859 8.506 1.00 55.12 187 PRO A N 1
ATOM 1412 C CA . PRO A 1 187 ? 64.188 -64.364 7.379 1.00 55.12 187 PRO A CA 1
ATOM 1413 C C . PRO A 1 187 ? 64.189 -65.893 7.239 1.00 55.12 187 PRO A C 1
ATOM 1415 O O . PRO A 1 187 ? 65.137 -66.588 7.592 1.00 55.12 187 PRO A O 1
ATOM 1418 N N . VAL A 1 188 ? 63.082 -66.366 6.669 1.00 52.47 188 VAL A N 1
ATOM 1419 C CA . VAL A 1 188 ? 62.641 -67.754 6.502 1.00 52.47 188 VAL A CA 1
ATOM 1420 C C . VAL A 1 188 ? 63.510 -68.510 5.487 1.00 52.47 188 VAL A C 1
ATOM 1422 O O . VAL A 1 188 ? 63.647 -68.084 4.340 1.00 52.47 188 VAL A O 1
ATOM 1425 N N . GLU A 1 189 ? 64.061 -69.646 5.913 1.00 55.31 189 GLU A N 1
ATOM 1426 C CA . GLU A 1 189 ? 64.783 -70.616 5.086 1.00 55.31 189 GLU A CA 1
ATOM 1427 C C . GLU A 1 189 ? 63.813 -71.635 4.462 1.00 55.31 189 GLU A C 1
ATOM 1429 O O . GLU A 1 189 ? 62.803 -72.021 5.054 1.00 55.31 189 GLU A O 1
ATOM 1434 N N . ALA A 1 190 ? 64.109 -72.029 3.225 1.00 47.31 190 ALA A N 1
ATOM 1435 C CA . ALA A 1 190 ? 63.277 -72.855 2.364 1.00 47.31 190 ALA A CA 1
ATOM 1436 C C . ALA A 1 190 ? 63.528 -74.364 2.546 1.00 47.31 190 ALA A C 1
ATOM 1438 O O . ALA A 1 190 ? 64.670 -74.808 2.547 1.00 47.31 190 ALA A O 1
ATOM 1439 N N . ALA A 1 191 ? 62.453 -75.155 2.553 1.00 51.28 191 ALA A N 1
ATOM 1440 C CA . ALA A 1 191 ? 62.416 -76.577 2.179 1.00 51.28 191 ALA A CA 1
ATOM 1441 C C . ALA A 1 191 ? 60.948 -76.891 1.810 1.00 51.28 191 ALA A C 1
ATOM 1443 O O . ALA A 1 191 ? 60.054 -76.608 2.598 1.00 51.28 191 ALA A O 1
ATOM 1444 N N . SER A 1 192 ? 60.553 -77.223 0.575 1.00 46.62 192 SER A N 1
ATOM 1445 C CA . SER A 1 192 ? 60.828 -78.437 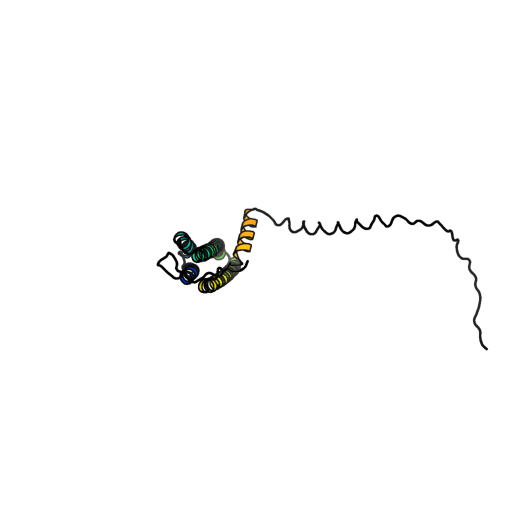-0.210 1.00 46.62 192 SER A CA 1
ATOM 1446 C C . SER A 1 192 ? 60.606 -79.740 0.564 1.00 46.62 192 SER A C 1
ATOM 1448 O O . SER A 1 192 ? 61.554 -80.234 1.153 1.00 46.62 192 SER A O 1
ATOM 1450 N N . GLU A 1 193 ? 59.417 -80.349 0.464 1.00 53.62 193 GLU A N 1
ATOM 1451 C CA . GLU A 1 193 ? 59.262 -81.724 -0.056 1.00 53.62 193 GLU A CA 1
ATOM 1452 C C . GLU A 1 193 ? 57.790 -82.183 -0.155 1.00 53.62 193 GLU A C 1
ATOM 1454 O O . GLU A 1 193 ? 56.980 -81.878 0.711 1.00 53.62 193 GLU A O 1
ATOM 1459 N N . LYS A 1 194 ? 57.511 -82.903 -1.261 1.00 52.38 194 LYS A N 1
ATOM 1460 C CA . LYS A 1 194 ? 56.610 -84.064 -1.494 1.00 52.38 194 LYS A CA 1
ATOM 1461 C C . LYS A 1 194 ? 55.383 -84.226 -0.580 1.00 52.38 194 LYS A C 1
ATOM 1463 O O . LYS A 1 194 ? 55.510 -84.289 0.628 1.00 52.38 194 LYS A O 1
ATOM 1468 N N . GLY A 1 195 ? 54.162 -84.409 -1.074 1.00 45.62 195 GLY A N 1
ATOM 1469 C CA . GLY A 1 195 ? 53.699 -85.356 -2.099 1.00 45.62 195 GLY A CA 1
ATOM 1470 C C . GLY A 1 195 ? 52.432 -86.040 -1.527 1.00 45.62 195 GLY A C 1
ATOM 1471 O O . GLY A 1 195 ? 52.368 -86.197 -0.308 1.00 45.62 195 GLY A O 1
ATOM 1472 N N . PRO A 1 196 ? 51.392 -86.357 -2.321 1.00 62.72 196 PRO A N 1
ATOM 1473 C CA . PRO A 1 196 ? 50.111 -86.858 -1.808 1.00 62.72 196 PRO A CA 1
ATOM 1474 C C . PRO A 1 196 ? 50.060 -88.392 -1.807 1.00 62.72 196 PRO A C 1
ATOM 1476 O O . PRO A 1 196 ? 50.742 -88.985 -2.630 1.00 62.72 196 PRO A O 1
ATOM 1479 N N . GLU A 1 197 ? 49.243 -88.988 -0.927 1.00 47.44 197 GLU A N 1
ATOM 1480 C CA . GLU A 1 197 ? 48.652 -90.354 -0.961 1.00 47.44 197 GLU A CA 1
ATOM 1481 C C . GLU A 1 197 ? 48.292 -90.757 0.488 1.00 47.44 197 GLU A C 1
ATOM 1483 O O . GLU A 1 197 ? 48.944 -90.302 1.421 1.00 47.44 197 GLU A O 1
ATOM 1488 N N . SER A 1 198 ? 47.356 -91.637 0.832 1.00 48.41 198 SER A N 1
ATOM 1489 C CA . SER A 1 198 ? 46.061 -92.112 0.329 1.00 48.41 198 SER A CA 1
ATOM 1490 C C . SER A 1 198 ? 45.643 -93.212 1.325 1.00 48.41 198 SER A C 1
ATOM 1492 O O . SER A 1 198 ? 46.498 -93.980 1.748 1.00 48.41 198 SER A O 1
ATOM 1494 N N . GLU A 1 199 ? 44.345 -93.304 1.612 1.00 45.19 199 GLU A N 1
ATOM 1495 C CA . GLU A 1 199 ? 43.600 -94.527 1.981 1.00 45.19 199 GLU A CA 1
ATOM 1496 C C . GLU A 1 199 ? 43.814 -95.272 3.325 1.00 45.19 199 GLU A C 1
ATOM 1498 O O . GLU A 1 199 ? 44.919 -95.608 3.735 1.00 45.19 199 GLU A O 1
ATOM 1503 N N . SER A 1 200 ? 42.636 -95.590 3.899 1.00 46.75 200 SER A N 1
ATOM 1504 C CA . SER A 1 200 ? 42.219 -96.745 4.730 1.00 46.75 200 SER A CA 1
ATOM 1505 C C . SER A 1 200 ? 42.921 -97.055 6.050 1.00 46.75 200 SER A C 1
ATOM 1507 O O . SER A 1 200 ? 44.071 -97.538 6.020 1.00 46.75 200 SER A O 1
#

Sequence (200 aa):
MSNKTVGPHNSSLGNLEANILALLSYLVTSVLMFIPGVSYFAWILPLVIYLLENKSSFVKFHALQSMVVHAISALIRLVLNVIIGSLFFAAFLRTGAWFLISVLSTISTIVSVVIAVFSILAMIKAYQYTEYNIPLIGPITSWVSNLISGKNKTEASGSAAGNAGQGAEANVQHAAQEQPAAQEQQPVEAASEKGPESES